Protein AF-A0A6P8Z897-F1 (afdb_monomer)

Solvent-accessible surface area (backbone atoms only — not comparable to full-atom values): 17386 Å² total; per-residue (Å²): 142,92,88,68,78,68,70,64,58,70,66,45,58,69,51,56,57,46,54,54,48,54,53,47,56,53,48,52,54,49,54,55,47,54,53,48,55,54,48,53,54,49,53,53,49,52,53,48,52,53,49,52,56,48,55,50,51,56,50,50,56,50,47,54,54,46,53,55,48,50,54,51,51,51,51,55,50,49,54,52,49,54,54,48,51,58,50,70,76,44,89,82,66,100,71,80,78,79,64,73,83,46,53,69,61,47,55,62,50,51,65,66,43,43,64,29,56,51,28,49,54,51,33,66,72,58,59,85,59,93,62,86,40,76,65,54,37,48,42,69,23,41,32,47,48,40,49,42,50,46,47,50,70,71,40,38,79,50,60,76,47,96,52,74,70,25,57,37,54,53,40,47,47,50,28,44,53,49,42,31,54,21,54,46,31,49,58,40,80,92,35,29,69,60,15,51,54,48,42,52,54,30,48,51,44,43,36,65,45,53,43,68,71,60,65,59,62,70,63,39,52,54,50,50,52,56,49,51,56,57,46,64,70,50,46,83,77,48,66,74,72,51,52,60,48,49,60,56,51,48,52,53,53,49,49,31,51,41,29,55,49,42,63,69,69,57,81,93,64,81,55,96,82,63,63,76,80,42,44,69,60,51,50,53,50,48,53,58,50,57,66,58,59,70,63,72,80,72,71,86,87,76,79,88,78,133

InterPro domains:
  IPR012506 Lysoplasmalogenase-like [PF07947] (137-291)
  IPR012506 Lysoplasmalogenase-like [PTHR31885] (106-291)

Structure (mmCIF, N/CA/C/O backbone):
data_AF-A0A6P8Z897-F1
#
_entry.id   AF-A0A6P8Z897-F1
#
loop_
_atom_site.group_PDB
_atom_site.id
_atom_site.type_symbol
_atom_site.label_atom_id
_atom_site.label_alt_id
_atom_site.label_comp_id
_atom_site.label_asym_id
_atom_site.label_entity_id
_atom_site.label_seq_id
_atom_site.pdbx_PDB_ins_code
_atom_site.Cartn_x
_atom_site.Cartn_y
_atom_site.Cartn_z
_atom_site.occupancy
_atom_site.B_iso_or_equiv
_atom_site.auth_seq_id
_atom_site.auth_comp_id
_atom_site.auth_asym_id
_atom_site.auth_atom_id
_atom_site.pdbx_PDB_model_num
ATOM 1 N N . MET A 1 1 ? -71.646 62.519 82.214 1.00 46.50 1 MET A N 1
ATOM 2 C CA . MET A 1 1 ? -71.212 61.135 81.912 1.00 46.50 1 MET A CA 1
ATOM 3 C C . MET A 1 1 ? -71.476 60.853 80.441 1.00 46.50 1 MET A C 1
ATOM 5 O O . MET A 1 1 ? -72.636 60.729 80.124 1.00 46.50 1 MET A O 1
ATOM 9 N N . VAL A 1 2 ? -70.458 60.858 79.568 1.00 50.72 2 VAL A N 1
ATOM 10 C CA . VAL A 1 2 ? -70.287 60.071 78.312 1.00 50.72 2 VAL A CA 1
ATOM 11 C C . VAL A 1 2 ? -68.998 60.618 77.673 1.00 50.72 2 VAL A C 1
ATOM 13 O O . VAL A 1 2 ? -69.030 61.540 76.865 1.00 50.72 2 VAL A O 1
ATOM 16 N N . LYS A 1 3 ? -67.829 60.138 78.111 1.00 50.75 3 LYS A N 1
ATOM 17 C CA . LYS A 1 3 ? -66.539 60.458 77.462 1.00 50.75 3 LYS A CA 1
ATOM 18 C C . LYS A 1 3 ? -65.461 59.407 77.754 1.00 50.75 3 LYS A C 1
ATOM 20 O O . LYS A 1 3 ? -64.312 59.743 77.993 1.00 50.75 3 LYS A O 1
ATOM 25 N N . ILE A 1 4 ? -65.843 58.126 77.767 1.00 51.75 4 ILE A N 1
ATOM 26 C CA . ILE A 1 4 ? -64.891 57.006 77.937 1.00 51.75 4 ILE A CA 1
ATOM 27 C C . ILE A 1 4 ? -65.036 55.944 76.826 1.00 51.75 4 ILE A C 1
ATOM 29 O O . ILE A 1 4 ? -64.084 55.238 76.515 1.00 51.75 4 ILE A O 1
ATOM 33 N N . SER A 1 5 ? -66.156 55.890 76.103 1.00 52.22 5 SER A N 1
ATOM 34 C CA . SER A 1 5 ? -66.424 54.837 75.108 1.00 52.22 5 SER A CA 1
ATOM 35 C C . SER A 1 5 ? -65.834 55.062 73.703 1.00 52.22 5 SER A C 1
ATOM 37 O O . SER A 1 5 ? -65.792 54.120 72.918 1.00 52.22 5 SER A O 1
ATOM 39 N N . VAL A 1 6 ? -65.331 56.259 73.363 1.00 52.25 6 VAL A N 1
ATOM 40 C CA . VAL A 1 6 ? -64.815 56.553 72.000 1.00 52.25 6 VAL A CA 1
ATOM 41 C C . VAL A 1 6 ? -63.295 56.362 71.871 1.00 52.25 6 VAL A C 1
ATOM 43 O O . VAL A 1 6 ? -62.804 56.053 70.787 1.00 52.25 6 VAL A O 1
ATOM 46 N N . LEU A 1 7 ? -62.534 56.453 72.968 1.00 49.56 7 LEU A N 1
ATOM 47 C CA . LEU A 1 7 ? -61.073 56.273 72.928 1.00 49.56 7 LEU A CA 1
ATOM 48 C C . LEU A 1 7 ? -60.645 54.802 72.803 1.00 49.56 7 LEU A C 1
ATOM 50 O O . LEU A 1 7 ? -59.570 54.524 72.282 1.00 49.56 7 LEU A O 1
ATOM 54 N N . SER A 1 8 ? -61.494 53.852 73.203 1.00 49.50 8 SER A N 1
ATOM 55 C CA . SER A 1 8 ? -61.165 52.422 73.120 1.00 49.50 8 SER A CA 1
ATOM 56 C C . SER A 1 8 ? -61.364 51.834 71.711 1.00 49.50 8 SER A C 1
ATOM 58 O O . SER A 1 8 ? -60.663 50.903 71.327 1.00 49.50 8 SER 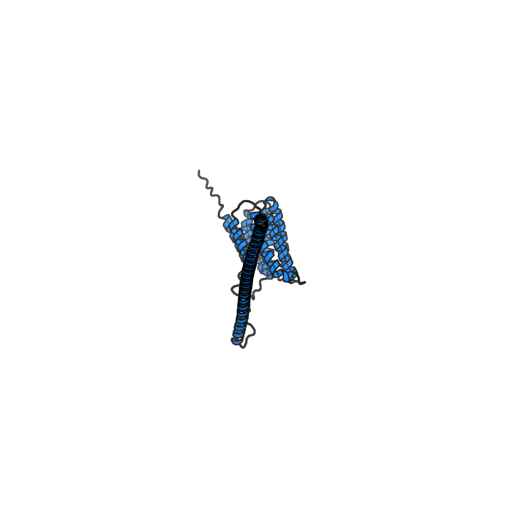A O 1
ATOM 60 N N . ARG A 1 9 ? -62.255 52.413 70.888 1.00 51.59 9 ARG A N 1
ATOM 61 C CA . ARG A 1 9 ? -62.532 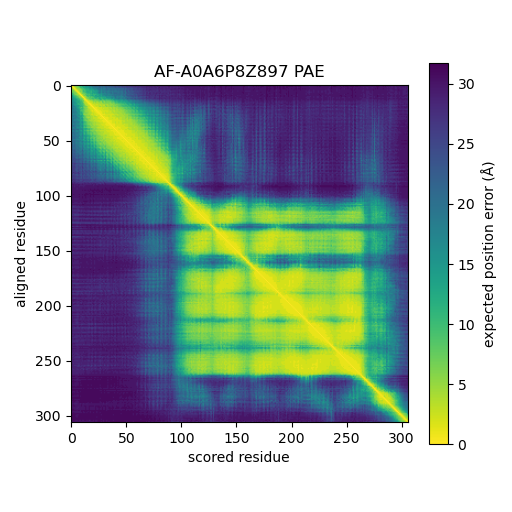51.917 69.523 1.00 51.59 9 ARG A CA 1
ATOM 62 C C . ARG A 1 9 ? -61.443 52.308 68.518 1.00 51.59 9 ARG A C 1
ATOM 64 O O . ARG A 1 9 ? -61.055 51.494 67.692 1.00 51.59 9 ARG A O 1
ATOM 71 N N . LYS A 1 10 ? -60.885 53.519 68.645 1.00 49.97 10 LYS A N 1
ATOM 72 C CA . LYS A 1 10 ? -59.887 54.067 67.705 1.00 49.97 10 LYS A CA 1
ATOM 73 C C . LYS A 1 10 ? -58.473 53.490 67.882 1.00 49.97 10 LYS A C 1
ATOM 75 O O . LYS A 1 10 ? -57.669 53.547 66.961 1.00 49.97 10 LYS A O 1
ATOM 80 N N . ALA A 1 11 ? -58.169 52.914 69.048 1.00 50.91 11 ALA A N 1
ATOM 81 C CA . ALA A 1 11 ? -56.887 52.256 69.322 1.00 50.91 11 ALA A CA 1
ATOM 82 C C . ALA A 1 11 ? -56.846 50.770 68.900 1.00 50.91 11 ALA A C 1
ATOM 84 O O . ALA A 1 11 ? -55.772 50.168 68.906 1.00 50.91 11 ALA A O 1
ATOM 85 N N . ARG A 1 12 ? -57.993 50.175 68.535 1.00 51.69 12 ARG A N 1
ATOM 86 C CA . ARG A 1 12 ? -58.125 48.746 68.199 1.00 51.69 12 ARG A CA 1
ATOM 87 C C . ARG A 1 12 ? -57.929 48.459 66.701 1.00 51.69 12 ARG A C 1
ATOM 89 O O . ARG A 1 12 ? -57.245 47.503 66.354 1.00 51.69 12 ARG A O 1
ATOM 96 N N . GLU A 1 13 ? -58.389 49.361 65.834 1.00 54.75 13 GLU A N 1
ATOM 97 C CA . GLU A 1 13 ? -58.230 49.282 64.370 1.00 54.75 13 GLU A CA 1
ATOM 98 C C . GLU A 1 13 ? -56.771 49.173 63.858 1.00 54.75 13 GLU A C 1
ATOM 100 O O . GLU A 1 13 ? -56.519 48.355 62.971 1.00 54.75 13 GLU A O 1
ATOM 105 N N . PRO A 1 14 ? -55.763 49.908 64.384 1.00 57.34 14 PRO A N 1
ATOM 106 C CA . PRO A 1 14 ? -54.388 49.781 63.890 1.00 57.34 14 PRO A CA 1
ATOM 107 C C . PRO A 1 14 ? -53.690 48.482 64.322 1.00 57.34 14 PRO A C 1
ATOM 109 O O . PRO A 1 14 ? -52.679 48.120 63.721 1.00 57.34 14 PRO A O 1
ATOM 112 N N . ARG A 1 15 ? -54.191 47.789 65.356 1.00 59.81 15 ARG A N 1
ATOM 113 C CA . ARG A 1 15 ? -53.662 46.481 65.780 1.00 59.81 15 ARG A CA 1
ATOM 114 C C . ARG A 1 15 ? -54.191 45.362 64.890 1.00 59.81 15 ARG A C 1
ATOM 116 O O . ARG A 1 15 ? -53.391 44.613 64.346 1.00 59.81 15 ARG A O 1
ATOM 123 N N . GLU A 1 16 ? -55.495 45.346 64.630 1.00 62.19 16 GLU A N 1
ATOM 124 C CA . GLU A 1 16 ? -56.127 44.358 63.741 1.00 62.19 16 GLU A CA 1
ATOM 125 C C . GLU A 1 16 ? -55.578 44.454 62.300 1.00 62.19 16 GLU A C 1
ATOM 127 O O . GLU A 1 16 ? -55.333 43.442 61.646 1.00 62.19 16 GLU A O 1
ATOM 132 N N . ALA A 1 17 ? -55.267 45.665 61.816 1.00 64.12 17 ALA A N 1
ATOM 133 C CA . ALA A 1 17 ? -54.634 45.858 60.508 1.00 64.12 17 ALA A CA 1
ATOM 134 C C . ALA A 1 17 ? -53.170 45.370 60.432 1.00 64.12 17 ALA A C 1
ATOM 136 O O . ALA A 1 17 ? -52.704 45.023 59.346 1.00 64.12 17 ALA A O 1
ATOM 137 N N . ARG A 1 18 ? -52.430 45.357 61.552 1.00 68.62 18 ARG A N 1
ATOM 138 C CA . ARG A 1 18 ? -51.074 44.780 61.614 1.00 68.62 18 ARG A CA 1
ATOM 139 C C . ARG A 1 18 ? -51.130 43.258 61.650 1.00 68.62 18 ARG A C 1
ATOM 141 O O . ARG A 1 18 ? -50.429 42.627 60.871 1.00 68.62 18 ARG A O 1
ATOM 148 N N . GLU A 1 19 ? -52.033 42.698 62.447 1.00 71.31 19 GLU A N 1
ATOM 149 C CA . GLU A 1 19 ? -52.245 41.249 62.538 1.00 71.31 19 GLU A CA 1
ATOM 150 C C . GLU A 1 19 ? -52.652 40.642 61.183 1.00 71.31 19 GLU A C 1
ATOM 152 O O . GLU A 1 19 ? -52.137 39.600 60.788 1.00 71.31 19 GLU A O 1
ATOM 157 N N . LEU A 1 20 ? -53.502 41.326 60.405 1.00 72.62 20 LEU A N 1
ATOM 158 C CA . LEU A 1 20 ? -53.861 40.891 59.048 1.00 72.62 20 LEU A CA 1
ATOM 159 C C . LEU A 1 20 ? -52.694 40.972 58.046 1.00 72.62 20 LEU A C 1
ATOM 161 O O . LEU A 1 20 ? -52.625 40.153 57.128 1.00 72.62 20 LEU A O 1
ATOM 165 N N . ARG A 1 21 ? -51.780 41.942 58.194 1.00 71.12 21 ARG A N 1
ATOM 166 C CA . ARG A 1 21 ? -50.571 42.039 57.352 1.00 71.12 21 ARG A CA 1
ATOM 167 C C . ARG A 1 21 ? -49.582 40.929 57.681 1.00 71.12 21 ARG A C 1
ATOM 169 O O . ARG A 1 21 ? -49.120 40.259 56.766 1.00 71.12 21 ARG A O 1
ATOM 176 N N . GLU A 1 22 ? -49.339 40.688 58.964 1.00 78.12 22 GLU A N 1
ATOM 177 C CA . GLU A 1 22 ? -48.481 39.595 59.432 1.00 78.12 22 GLU A CA 1
ATOM 178 C C . GLU A 1 22 ? -49.039 38.228 58.999 1.00 78.12 22 GLU A C 1
ATOM 180 O O . GLU A 1 22 ? -48.298 37.385 58.497 1.00 78.12 22 GLU A O 1
ATOM 185 N N . ALA A 1 23 ? -50.359 38.024 59.080 1.00 77.19 23 ALA A N 1
ATOM 186 C CA . ALA A 1 23 ? -51.004 36.806 58.587 1.00 77.19 23 ALA A CA 1
ATOM 187 C C . ALA A 1 23 ? -50.845 36.614 57.066 1.00 77.19 23 ALA A C 1
ATOM 189 O O . ALA A 1 23 ? -50.671 35.484 56.605 1.00 77.19 23 ALA A O 1
ATOM 190 N N . ARG A 1 24 ? -50.876 37.701 56.282 1.00 78.44 24 ARG A N 1
ATOM 191 C CA . ARG A 1 24 ? -50.676 37.659 54.826 1.00 78.44 24 ARG A CA 1
ATOM 192 C C . ARG A 1 24 ? -49.226 37.354 54.452 1.00 78.44 24 ARG A C 1
ATOM 194 O O . ARG A 1 24 ? -49.000 36.507 53.596 1.00 78.44 24 ARG A O 1
ATOM 201 N N . GLU A 1 25 ? -48.260 37.976 55.123 1.00 79.75 25 GLU A N 1
ATOM 202 C CA . GLU A 1 25 ? -46.832 37.692 54.925 1.00 79.75 25 GLU A CA 1
ATOM 203 C C . GLU A 1 25 ? -46.491 36.237 55.289 1.00 79.75 25 GLU A C 1
ATOM 205 O O . GLU A 1 25 ? -45.765 35.563 54.560 1.00 79.75 25 GLU A O 1
ATOM 210 N N . LEU A 1 26 ? -47.076 35.703 56.369 1.00 79.81 26 LEU A N 1
ATOM 211 C CA . LEU A 1 26 ? -46.935 34.289 56.737 1.00 79.81 26 LEU A CA 1
ATOM 212 C C . LEU A 1 26 ? -47.557 33.342 55.701 1.00 79.81 26 LEU A C 1
ATOM 214 O O . LEU A 1 26 ? -47.001 32.272 55.439 1.00 79.81 26 LEU A O 1
ATOM 218 N N . TRP A 1 27 ? -48.693 33.718 55.109 1.00 85.38 27 TRP A N 1
ATOM 219 C CA . TRP A 1 27 ? -49.333 32.939 54.049 1.00 85.38 27 TRP A CA 1
ATOM 220 C C . TRP A 1 27 ? -48.478 32.914 52.771 1.00 85.38 27 TRP A C 1
ATOM 222 O O . TRP A 1 27 ? -48.221 31.837 52.236 1.00 85.38 27 TRP A O 1
ATOM 232 N N . GLU A 1 28 ? -47.938 34.062 52.349 1.00 83.69 28 GLU A N 1
ATOM 233 C CA . GLU A 1 28 ? -47.043 34.167 51.184 1.00 83.69 28 GLU A CA 1
ATOM 234 C C . GLU A 1 28 ? -45.724 33.396 51.393 1.00 83.69 28 GLU A C 1
ATOM 236 O O . GLU A 1 28 ? -45.248 32.705 50.488 1.00 83.69 28 GLU A O 1
ATOM 241 N N . LEU A 1 29 ? -45.150 33.428 52.603 1.00 82.56 29 LEU A N 1
ATOM 242 C CA . LEU A 1 29 ? -43.974 32.619 52.950 1.00 82.56 29 LEU A CA 1
ATOM 243 C C . LEU A 1 29 ? -44.262 31.112 52.895 1.00 82.56 29 LEU A C 1
ATOM 245 O O . LEU A 1 29 ? -43.399 30.334 52.476 1.00 82.56 29 LEU A O 1
ATOM 249 N N . ARG A 1 30 ? -45.463 30.690 53.307 1.00 85.69 30 ARG A N 1
ATOM 250 C CA . ARG A 1 30 ? -45.888 29.286 53.250 1.00 85.69 30 ARG A CA 1
ATOM 251 C C . ARG A 1 30 ? -46.053 28.811 51.808 1.00 85.69 30 ARG A C 1
ATOM 253 O O . ARG A 1 30 ? -45.515 27.763 51.463 1.00 85.69 30 ARG A O 1
ATOM 260 N N . GLU A 1 31 ? -46.704 29.601 50.961 1.00 88.81 31 GLU A N 1
ATOM 261 C CA . GLU A 1 31 ? -46.878 29.284 49.539 1.00 88.81 31 GLU A CA 1
ATOM 262 C C . GLU A 1 31 ? -45.526 29.236 48.799 1.00 88.81 31 GLU A C 1
ATOM 264 O O . GLU A 1 31 ? -45.251 28.310 48.031 1.00 88.81 31 GLU A O 1
ATOM 269 N N . ALA A 1 32 ? -44.611 30.166 49.102 1.00 82.81 32 ALA A N 1
ATOM 270 C CA . ALA A 1 32 ? -43.255 30.153 48.555 1.00 82.81 32 ALA A CA 1
ATOM 271 C C . ALA A 1 32 ? -42.453 28.906 48.974 1.00 82.81 32 ALA A C 1
ATOM 273 O O . ALA A 1 32 ? -41.656 28.390 48.183 1.00 82.81 32 ALA A O 1
ATOM 274 N N . ARG A 1 33 ? -42.654 28.407 50.201 1.00 89.19 33 ARG A N 1
ATOM 275 C CA . ARG A 1 33 ? -42.032 27.169 50.686 1.00 89.19 33 ARG A CA 1
ATOM 276 C C . ARG A 1 33 ? -42.592 25.940 49.969 1.00 89.19 33 ARG A C 1
ATOM 278 O O . ARG A 1 33 ? -41.806 25.129 49.487 1.00 89.19 33 ARG A O 1
ATOM 285 N N . GLU A 1 34 ? -43.910 25.848 49.822 1.00 88.69 34 GLU A N 1
ATOM 286 C CA . GLU A 1 34 ? -44.567 24.747 49.103 1.00 88.69 34 GLU A CA 1
ATOM 287 C C . GLU A 1 34 ? -44.125 24.687 47.628 1.00 88.69 34 GLU A C 1
ATOM 289 O O . GLU A 1 34 ? -43.835 23.612 47.099 1.00 88.69 34 GLU A O 1
ATOM 294 N N . LEU A 1 35 ? -43.962 25.842 46.970 1.00 84.38 35 LEU A N 1
ATOM 295 C CA . LEU A 1 35 ? -43.434 25.911 45.604 1.00 84.38 35 LEU A CA 1
ATOM 296 C C . LEU A 1 35 ? -41.969 25.462 45.493 1.00 84.38 35 LEU A C 1
ATOM 298 O O . LEU A 1 35 ? -41.600 24.850 44.487 1.00 84.38 35 LEU A O 1
ATOM 302 N N . ARG A 1 36 ? -41.125 25.757 46.492 1.00 87.62 36 ARG A N 1
ATOM 303 C CA . ARG A 1 36 ? -39.726 25.287 46.530 1.00 87.62 36 ARG A CA 1
ATOM 304 C C . ARG A 1 36 ? -39.658 23.776 46.713 1.00 87.62 36 ARG A C 1
ATOM 306 O O . ARG A 1 36 ? -39.020 23.111 45.903 1.00 87.62 36 ARG A O 1
ATOM 313 N N . GLU A 1 37 ? -40.395 23.238 47.680 1.00 91.75 37 GLU A N 1
ATOM 314 C CA . GLU A 1 37 ? -40.473 21.794 47.931 1.00 91.75 37 GLU A CA 1
ATOM 315 C C . GLU A 1 37 ? -41.003 21.042 46.689 1.00 91.75 37 GLU A C 1
ATOM 317 O O . GLU A 1 37 ? -40.471 20.001 46.298 1.00 91.75 37 GLU A O 1
ATOM 322 N N . ALA A 1 38 ? -41.986 21.609 45.976 1.00 87.19 38 ALA A N 1
ATOM 323 C CA . ALA A 1 38 ? -42.488 21.043 44.723 1.00 87.19 38 ALA A CA 1
ATOM 324 C C . ALA A 1 38 ? -41.455 21.057 43.577 1.00 87.19 38 ALA A C 1
ATOM 326 O O . ALA A 1 38 ? -41.455 20.141 42.747 1.00 87.19 38 ALA A O 1
ATOM 327 N N . ARG A 1 39 ? -40.583 22.074 43.498 1.00 89.62 39 ARG A N 1
ATOM 328 C CA . ARG A 1 39 ? -39.490 22.134 42.507 1.00 89.62 39 ARG A CA 1
ATOM 329 C C . ARG A 1 39 ? -38.395 21.126 42.823 1.00 89.62 39 ARG A C 1
ATOM 331 O O . ARG A 1 39 ? -38.025 20.369 41.931 1.00 89.62 39 ARG A O 1
ATOM 338 N N . GLU A 1 40 ? -37.969 21.044 44.078 1.00 89.62 40 GLU A N 1
ATOM 339 C CA . GLU A 1 40 ? -36.970 20.068 44.530 1.00 89.62 40 GLU A CA 1
ATOM 340 C C . GLU A 1 40 ? -37.434 18.630 44.257 1.00 89.62 40 GLU A C 1
ATOM 342 O O . GLU A 1 40 ? -36.680 17.814 43.727 1.00 89.62 40 GLU A O 1
ATOM 347 N N . LEU A 1 41 ? -38.714 18.325 44.505 1.00 89.06 41 LEU A N 1
ATOM 348 C CA . LEU A 1 41 ? -39.296 17.022 44.170 1.00 89.06 41 LEU A CA 1
ATOM 349 C C . LEU A 1 41 ? -39.310 16.736 42.660 1.00 89.06 41 LEU A C 1
ATOM 351 O O . LEU A 1 41 ? -39.136 15.584 42.256 1.00 89.06 41 LEU A O 1
ATOM 355 N N . ARG A 1 42 ? -39.533 17.748 41.811 1.00 90.31 42 ARG A N 1
ATOM 356 C CA . ARG A 1 42 ? -39.474 17.589 40.347 1.00 90.31 42 ARG A CA 1
ATOM 357 C C . ARG A 1 42 ? -38.046 17.344 39.878 1.00 90.31 42 ARG A C 1
ATOM 359 O O . ARG A 1 42 ? -37.828 16.402 39.124 1.00 90.31 42 ARG A O 1
ATOM 366 N N . GLU A 1 43 ? -37.087 18.125 40.359 1.00 90.50 43 GLU A N 1
ATOM 367 C CA . GLU A 1 43 ? -35.668 17.958 40.032 1.00 90.50 43 GLU A CA 1
ATOM 368 C C . GLU A 1 43 ? -35.148 16.588 40.483 1.00 90.50 43 GLU A C 1
ATOM 370 O O . GLU A 1 43 ? -34.520 15.878 39.698 1.00 90.50 43 GLU A O 1
ATOM 375 N N . ALA A 1 44 ? -35.506 16.145 41.692 1.00 88.12 44 ALA A N 1
ATOM 376 C CA . ALA A 1 44 ? -35.164 14.812 42.185 1.00 88.12 44 ALA A CA 1
ATOM 377 C C . ALA A 1 44 ? -35.748 13.688 41.306 1.00 88.12 44 ALA A C 1
ATOM 379 O O . ALA A 1 44 ? -35.082 12.680 41.060 1.00 88.12 44 ALA A O 1
ATOM 380 N N . ARG A 1 45 ? -36.978 13.853 40.794 1.00 91.88 45 ARG A N 1
ATOM 381 C CA . ARG A 1 45 ? -37.597 12.894 39.860 1.00 91.88 45 ARG A CA 1
ATOM 382 C C . ARG A 1 45 ? -36.894 12.869 38.506 1.00 91.88 45 ARG A C 1
ATOM 384 O O . ARG A 1 45 ? -36.688 11.784 37.970 1.00 91.88 45 ARG A O 1
ATOM 391 N N . GLU A 1 46 ? -36.521 14.020 37.959 1.00 90.38 46 GLU A N 1
ATOM 392 C CA . GLU A 1 46 ? -35.805 14.089 36.679 1.00 90.38 46 GLU A CA 1
ATOM 393 C C . GLU A 1 46 ? -34.394 13.499 36.788 1.00 90.38 46 GLU A C 1
ATOM 395 O O . GLU A 1 46 ? -33.992 12.710 35.935 1.00 90.38 46 GLU A O 1
ATOM 400 N N . LEU A 1 47 ? -33.677 13.765 37.886 1.00 87.69 47 LEU A N 1
ATOM 401 C CA . LEU A 1 47 ? -32.384 13.131 38.161 1.00 87.69 47 LEU A CA 1
ATOM 402 C C . LEU A 1 47 ? -32.507 11.609 38.284 1.00 87.69 47 LEU A C 1
ATOM 404 O O . LEU A 1 47 ? -31.667 10.878 37.757 1.00 87.69 47 LEU A O 1
ATOM 408 N N . ARG A 1 48 ? -33.569 11.120 38.935 1.00 91.62 48 ARG A N 1
ATOM 409 C CA . ARG A 1 48 ? -33.842 9.683 39.029 1.00 91.62 48 ARG A CA 1
ATOM 410 C C . ARG A 1 48 ? -34.086 9.061 37.652 1.00 91.62 48 ARG A C 1
ATOM 412 O O . ARG A 1 48 ? -33.456 8.057 37.343 1.00 91.62 48 ARG A O 1
ATOM 419 N N . LYS A 1 49 ? -34.913 9.681 36.804 1.00 91.25 49 LYS A N 1
ATOM 420 C CA . LYS A 1 49 ? -35.142 9.212 35.425 1.00 91.25 49 LYS A CA 1
ATOM 421 C C . LYS A 1 49 ? -33.860 9.216 34.592 1.00 91.25 49 LYS A C 1
ATOM 423 O O . LYS A 1 49 ? -33.611 8.275 33.848 1.00 91.25 49 LYS A O 1
ATOM 428 N N . ALA A 1 50 ? -33.038 10.260 34.713 1.00 87.25 50 ALA A N 1
ATOM 429 C CA . ALA A 1 50 ? -31.766 10.350 34.001 1.00 87.25 50 ALA A CA 1
ATOM 430 C C . ALA A 1 50 ? -30.793 9.241 34.433 1.00 87.25 50 ALA A C 1
ATOM 432 O O . ALA A 1 50 ? -30.102 8.663 33.594 1.00 87.25 50 ALA A O 1
ATOM 433 N N . ARG A 1 51 ? -30.769 8.914 35.731 1.00 90.50 51 ARG A N 1
ATOM 434 C CA . ARG A 1 51 ? -29.983 7.800 36.265 1.00 90.50 51 ARG A CA 1
ATOM 435 C C . ARG A 1 51 ? -30.489 6.451 35.756 1.00 90.50 51 ARG A C 1
ATOM 437 O O . ARG A 1 51 ? -29.682 5.674 35.265 1.00 90.50 51 ARG A O 1
ATOM 444 N N . GLU A 1 52 ? -31.798 6.215 35.795 1.00 91.44 52 GLU A N 1
ATOM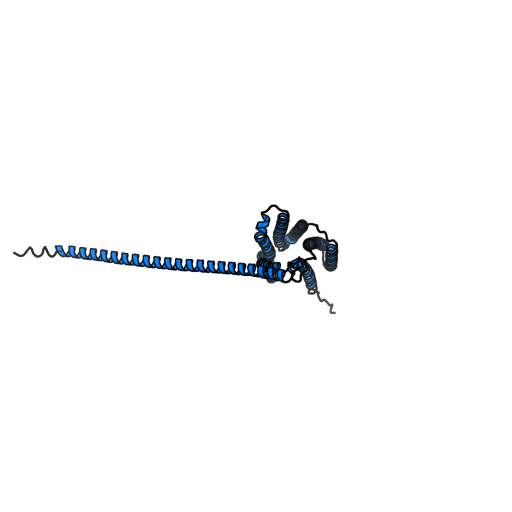 445 C CA . GLU A 1 52 ? -32.418 4.991 35.266 1.00 91.44 52 GLU A CA 1
ATOM 446 C C . GLU A 1 52 ? -32.129 4.821 33.759 1.00 91.44 52 GLU A C 1
ATOM 448 O O . GLU A 1 52 ? -31.774 3.734 33.313 1.00 91.44 52 GLU A O 1
ATOM 453 N N . ALA A 1 53 ? -32.176 5.903 32.971 1.00 86.12 53 ALA A N 1
ATOM 454 C CA . ALA A 1 53 ? -31.831 5.869 31.547 1.00 86.12 53 ALA A CA 1
ATOM 455 C C . ALA A 1 53 ? -30.343 5.574 31.292 1.00 86.12 53 ALA A C 1
ATOM 457 O O . ALA A 1 53 ? -30.002 4.907 30.315 1.00 86.12 53 ALA A O 1
ATOM 458 N N . ARG A 1 54 ? -29.447 6.072 32.151 1.00 89.06 54 ARG A N 1
ATOM 459 C CA . ARG A 1 54 ? -28.014 5.775 32.064 1.00 89.06 54 ARG A CA 1
ATOM 460 C C . ARG A 1 54 ? -27.725 4.319 32.421 1.00 89.06 54 ARG A C 1
ATOM 462 O O . ARG A 1 54 ? -26.998 3.665 31.686 1.00 89.06 54 ARG A O 1
ATOM 469 N N . GLU A 1 55 ? -28.323 3.820 33.499 1.00 90.38 55 GLU A N 1
ATOM 470 C CA . GLU A 1 55 ? -28.199 2.419 33.915 1.00 90.38 55 GLU A CA 1
ATOM 471 C C . GLU A 1 55 ? -28.748 1.471 32.830 1.00 90.38 55 GLU A C 1
ATOM 473 O O . GLU A 1 55 ? -28.135 0.443 32.556 1.00 90.38 55 GLU A O 1
ATOM 478 N N . ALA A 1 56 ? -29.829 1.847 32.133 1.00 86.06 56 ALA A N 1
ATOM 479 C CA . ALA A 1 56 ? -30.348 1.085 30.993 1.00 86.06 56 ALA A CA 1
ATOM 480 C C . ALA A 1 56 ? -29.367 1.028 29.806 1.00 86.06 56 ALA A C 1
ATOM 482 O O . ALA A 1 56 ? -29.181 -0.039 29.228 1.00 86.06 56 ALA A O 1
ATOM 483 N N . ARG A 1 57 ? -28.705 2.143 29.466 1.00 87.50 57 ARG A N 1
ATOM 484 C CA . ARG A 1 57 ? -27.684 2.171 28.400 1.00 87.50 57 ARG A CA 1
ATOM 485 C C . ARG A 1 57 ? -26.446 1.360 28.763 1.00 87.50 57 ARG A C 1
ATOM 487 O O . ARG A 1 57 ? -25.944 0.615 27.935 1.00 87.50 57 ARG A O 1
ATOM 494 N N . GLU A 1 58 ? -25.974 1.483 30.002 1.00 89.38 58 GLU A N 1
ATOM 495 C CA . GLU A 1 58 ? -24.834 0.700 30.489 1.00 89.38 58 GLU A CA 1
ATOM 496 C C . GLU A 1 58 ? -25.163 -0.808 30.497 1.00 89.38 58 GLU A C 1
ATOM 498 O O . GLU A 1 58 ? -24.293 -1.627 30.205 1.00 89.38 58 GLU A O 1
ATOM 503 N N . ALA A 1 59 ? -26.421 -1.186 30.761 1.00 86.88 59 ALA A N 1
ATOM 504 C CA . ALA A 1 59 ? -26.883 -2.569 30.647 1.00 86.88 59 ALA A CA 1
ATOM 505 C C . ALA A 1 59 ? -26.943 -3.066 29.189 1.00 86.88 59 ALA A C 1
ATOM 507 O O . ALA A 1 59 ? -26.547 -4.200 28.933 1.00 86.88 59 ALA A O 1
ATOM 508 N N . GLU A 1 60 ? -27.394 -2.234 28.246 1.00 88.19 60 GLU A N 1
ATOM 509 C CA . GLU A 1 60 ? -27.423 -2.556 26.810 1.00 88.19 60 GLU A CA 1
ATOM 510 C C . GLU A 1 60 ? -26.002 -2.750 26.254 1.00 88.19 60 GLU A C 1
ATOM 512 O O . GLU A 1 60 ? -25.705 -3.783 25.658 1.00 88.19 60 GLU A O 1
ATOM 517 N N . GLU A 1 61 ? -25.076 -1.837 26.560 1.00 89.88 61 GLU A N 1
ATOM 518 C CA . GLU A 1 61 ? -23.662 -1.972 26.176 1.00 89.88 61 GLU A CA 1
ATOM 519 C C . GLU A 1 61 ? -23.012 -3.226 26.793 1.00 89.88 61 GLU A C 1
ATOM 521 O O . GLU A 1 61 ? -22.207 -3.909 26.151 1.00 89.88 61 GLU A O 1
ATOM 526 N N . ALA A 1 62 ? -23.361 -3.568 28.039 1.00 85.19 62 ALA A N 1
ATOM 527 C CA . ALA A 1 62 ? -22.880 -4.789 28.681 1.00 85.19 62 ALA A CA 1
ATOM 528 C C . ALA A 1 62 ? -23.434 -6.059 28.009 1.00 85.19 62 ALA A C 1
ATOM 530 O O . ALA A 1 62 ? -22.692 -7.037 27.879 1.00 85.19 62 ALA A O 1
ATOM 531 N N . GLN A 1 63 ? -24.694 -6.038 27.560 1.00 87.50 63 GLN A N 1
ATOM 532 C CA . GLN A 1 63 ? -25.306 -7.133 26.804 1.00 87.50 63 GLN A CA 1
ATOM 533 C C . GLN A 1 63 ? -24.633 -7.316 25.443 1.00 87.50 63 GLN A C 1
ATOM 535 O O . GLN A 1 63 ? -24.215 -8.429 25.136 1.00 87.50 63 GLN A O 1
ATOM 540 N N . GLU A 1 64 ? -24.416 -6.245 24.678 1.00 87.88 64 GLU A N 1
ATOM 541 C CA . GLU A 1 64 ? -23.711 -6.325 23.389 1.00 87.88 64 GLU A CA 1
ATOM 542 C C . GLU A 1 64 ? -22.294 -6.902 23.545 1.00 87.88 64 GLU A C 1
ATOM 544 O O . GLU A 1 64 ? -21.851 -7.754 22.770 1.00 87.88 64 GLU A O 1
ATOM 549 N N . LEU A 1 65 ? -21.565 -6.485 24.586 1.00 86.75 65 LEU A N 1
ATOM 550 C CA . LEU A 1 65 ? -20.241 -7.033 24.885 1.00 86.75 65 LEU A CA 1
ATOM 551 C C . LEU A 1 65 ? -20.290 -8.507 25.297 1.00 86.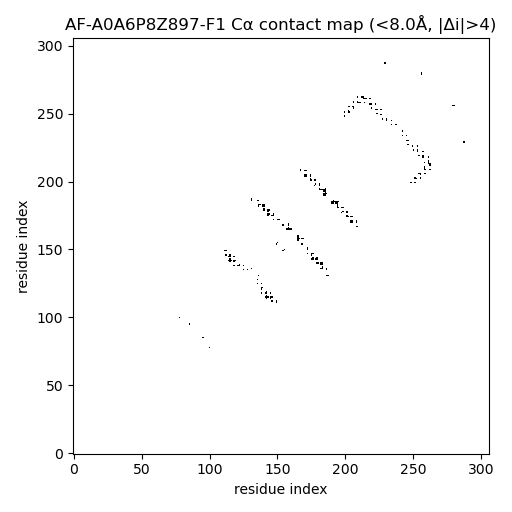75 65 LEU A C 1
ATOM 553 O O . LEU A 1 65 ? -19.348 -9.248 24.999 1.00 86.75 65 LEU A O 1
ATOM 557 N N . GLN A 1 66 ? -21.345 -8.932 25.991 1.00 86.56 66 GLN A N 1
ATOM 558 C CA . GLN A 1 66 ? -21.546 -10.328 26.357 1.00 86.56 66 GLN A CA 1
ATOM 559 C C . GLN A 1 66 ? -21.868 -11.177 25.124 1.00 86.56 66 GLN A C 1
ATOM 561 O O . GLN A 1 66 ? -21.208 -12.192 24.921 1.00 86.56 66 GLN A O 1
ATOM 566 N N . GLU A 1 67 ? -22.770 -10.730 24.251 1.00 86.31 67 GLU A N 1
ATOM 567 C CA . GLU A 1 67 ? -23.087 -11.414 22.992 1.00 86.31 67 GLU A CA 1
ATOM 568 C C . GLU A 1 67 ? -21.847 -11.567 22.101 1.00 86.31 67 GLU A C 1
ATOM 570 O O . GLU A 1 67 ? -21.598 -12.636 21.545 1.00 86.31 67 GLU A O 1
ATOM 575 N N . LEU A 1 68 ? -20.999 -10.535 22.018 1.00 82.38 68 LEU A N 1
ATOM 576 C CA . LEU A 1 68 ? -19.727 -10.614 21.293 1.00 82.38 68 LEU A CA 1
ATOM 577 C C . LEU A 1 68 ? -18.748 -11.627 21.909 1.00 82.38 68 LEU A C 1
ATOM 579 O O . LEU A 1 68 ? -17.994 -12.275 21.176 1.00 82.38 68 LEU A O 1
ATOM 583 N N . ARG A 1 69 ? -18.727 -11.766 23.242 1.00 86.31 69 ARG A N 1
ATOM 584 C CA . ARG A 1 69 ? -17.905 -12.779 23.928 1.00 86.31 69 ARG A CA 1
ATOM 585 C C . ARG A 1 69 ? -18.448 -14.181 23.694 1.00 86.31 69 ARG A C 1
ATOM 587 O O . ARG A 1 69 ? -17.672 -15.052 23.322 1.00 86.31 69 ARG A O 1
ATOM 594 N N . GLU A 1 70 ? -19.752 -14.378 23.838 1.00 85.62 70 GLU A N 1
ATOM 595 C CA . GLU A 1 70 ? -20.414 -15.665 23.606 1.00 85.62 70 GLU A CA 1
ATOM 596 C C . GLU A 1 70 ? -20.266 -16.117 22.148 1.00 85.62 70 GLU A C 1
ATOM 598 O O . GLU A 1 70 ? -19.946 -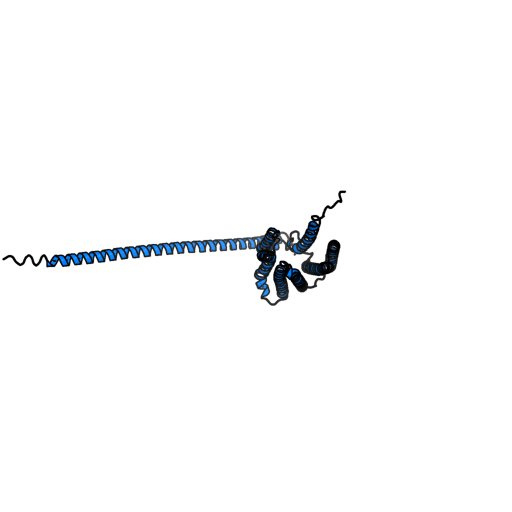17.276 21.892 1.00 85.62 70 GLU A O 1
ATOM 603 N N . ALA A 1 71 ? -20.390 -15.202 21.180 1.00 77.88 71 ALA A N 1
ATOM 604 C CA . ALA A 1 71 ? -20.139 -15.495 19.769 1.00 77.88 71 ALA A CA 1
ATOM 605 C C . ALA A 1 71 ? -18.693 -15.957 19.523 1.00 77.88 71 ALA A C 1
ATOM 607 O O . ALA A 1 71 ? -18.460 -16.902 18.768 1.00 77.88 71 ALA A O 1
ATOM 608 N N . ARG A 1 72 ? -17.720 -15.327 20.192 1.00 83.88 72 ARG A N 1
ATOM 609 C CA . ARG A 1 72 ? -16.311 -15.725 20.116 1.00 83.88 72 ARG A CA 1
ATOM 610 C C . ARG A 1 72 ? -16.062 -17.085 20.771 1.00 83.88 72 ARG A C 1
ATOM 612 O O . ARG A 1 72 ? -15.342 -17.902 20.208 1.00 83.88 72 ARG A O 1
ATOM 619 N N . GLU A 1 73 ? -16.652 -17.339 21.934 1.00 83.25 73 GLU A N 1
ATOM 620 C CA . GLU A 1 73 ? -16.543 -18.630 22.622 1.00 83.25 73 GLU A CA 1
ATOM 621 C C . GLU A 1 73 ? -17.200 -19.761 21.814 1.00 83.25 73 GLU A C 1
ATOM 623 O O . GLU A 1 73 ? -16.656 -20.863 21.738 1.00 83.25 73 GLU A O 1
ATOM 628 N N . ALA A 1 74 ? -18.327 -19.491 21.148 1.00 76.00 74 ALA A N 1
ATOM 629 C CA . ALA A 1 74 ? -18.980 -20.436 20.246 1.00 76.00 74 ALA A CA 1
ATOM 630 C C . ALA A 1 74 ? -18.115 -20.755 19.015 1.00 76.00 74 ALA A C 1
ATOM 632 O O . ALA A 1 74 ? -18.025 -21.920 18.620 1.00 76.00 74 ALA A O 1
ATOM 633 N N . GLU A 1 75 ? -17.444 -19.750 18.443 1.00 74.88 75 GLU A N 1
ATOM 634 C CA . GLU A 1 75 ? -16.488 -19.933 17.346 1.00 74.88 75 GLU A CA 1
ATOM 635 C C . GLU A 1 75 ? -15.292 -20.793 17.797 1.00 74.88 75 GLU A C 1
ATOM 637 O O . GLU A 1 75 ? -14.984 -21.800 17.158 1.00 74.88 75 GLU A O 1
ATOM 642 N N . GLU A 1 76 ? -14.692 -20.490 18.954 1.00 75.81 76 GLU A N 1
ATOM 643 C CA . GLU A 1 76 ? -13.585 -21.272 19.533 1.00 75.81 76 GLU A CA 1
ATOM 644 C C . GLU A 1 76 ? -14.008 -22.726 19.859 1.00 75.81 76 GLU A C 1
ATOM 646 O O . GLU A 1 76 ? -13.251 -23.679 19.640 1.00 75.81 76 GLU A O 1
ATOM 651 N N . ALA A 1 77 ? -15.244 -22.942 20.324 1.00 69.50 77 ALA A N 1
ATOM 652 C CA . ALA A 1 77 ? -15.786 -24.277 20.582 1.00 69.50 77 ALA A CA 1
ATOM 653 C C . ALA A 1 77 ? -16.055 -25.070 19.292 1.00 69.50 77 ALA A C 1
ATOM 655 O O . ALA A 1 77 ? -15.845 -26.291 19.261 1.00 69.50 77 ALA A O 1
ATOM 656 N N . GLN A 1 78 ? -16.507 -24.401 18.227 1.00 72.06 78 GLN A N 1
ATOM 657 C CA . GLN A 1 78 ? -16.689 -25.019 16.916 1.00 72.06 78 GLN A CA 1
ATOM 658 C C . GLN A 1 78 ? -15.340 -25.466 16.331 1.00 72.06 78 GLN A C 1
ATOM 660 O O . GLN A 1 78 ? -15.228 -26.608 15.881 1.00 72.06 78 GLN A O 1
ATOM 665 N N . GLU A 1 79 ? -14.294 -24.640 16.443 1.00 67.94 79 GLU A N 1
ATOM 666 C CA . GLU A 1 79 ? -12.929 -24.995 16.025 1.00 67.94 79 GLU A CA 1
ATOM 667 C C . GLU A 1 79 ? -12.420 -26.275 16.719 1.00 67.94 79 GLU A C 1
ATOM 669 O O . GLU A 1 79 ? -11.833 -27.159 16.086 1.00 67.94 79 GLU A O 1
ATOM 674 N N . LEU A 1 80 ? -12.681 -26.415 18.024 1.00 69.31 80 LEU A N 1
ATOM 675 C CA . LEU A 1 80 ? -12.281 -27.584 18.815 1.00 69.31 80 LEU A CA 1
ATOM 676 C C . LEU A 1 80 ? -13.035 -28.861 18.417 1.00 69.31 80 LEU A C 1
ATOM 678 O O . LEU A 1 80 ? -12.443 -29.946 18.392 1.00 69.31 80 LEU A O 1
ATOM 682 N N . ARG A 1 81 ? -14.329 -28.745 18.093 1.00 71.25 81 ARG A N 1
ATOM 683 C CA . ARG A 1 81 ? -15.148 -29.871 17.614 1.00 71.25 81 ARG A CA 1
ATOM 684 C C . ARG A 1 81 ? -14.677 -30.356 16.250 1.00 71.25 81 ARG A C 1
ATOM 686 O O . ARG A 1 81 ? -14.453 -31.552 16.086 1.00 71.25 81 ARG A O 1
ATOM 693 N N . GLU A 1 82 ? -14.435 -29.442 15.317 1.00 71.44 82 GLU A N 1
ATOM 694 C CA . GLU A 1 82 ? -13.923 -29.778 13.986 1.00 71.44 82 GLU A CA 1
ATOM 695 C C . GLU A 1 82 ? -12.530 -30.433 14.061 1.00 71.44 82 GLU A C 1
ATOM 697 O O . GLU A 1 82 ? -12.267 -31.430 13.382 1.00 71.44 82 GLU A O 1
ATOM 702 N N . ALA A 1 83 ? -11.652 -29.953 14.951 1.00 63.22 83 ALA A N 1
ATOM 703 C CA . ALA A 1 83 ? -10.345 -30.567 15.194 1.00 63.22 83 ALA A CA 1
ATOM 704 C C . ALA A 1 83 ? -10.452 -31.987 15.783 1.00 63.22 83 ALA A C 1
ATOM 706 O O . ALA A 1 83 ? -9.670 -32.874 15.423 1.00 63.22 83 ALA A O 1
ATOM 707 N N . ARG A 1 84 ? -11.422 -32.220 16.678 1.00 68.81 84 ARG A N 1
ATOM 708 C CA . ARG A 1 84 ? -11.678 -33.540 17.267 1.00 68.81 84 ARG A CA 1
ATOM 709 C C . ARG A 1 84 ? -12.257 -34.513 16.244 1.00 68.81 84 ARG A C 1
ATOM 711 O O . ARG A 1 84 ? -11.749 -35.625 16.135 1.00 68.81 84 ARG A O 1
ATOM 718 N N . GLU A 1 85 ? -13.238 -34.092 15.452 1.00 72.00 85 GLU A N 1
ATOM 719 C CA . GLU A 1 85 ? -13.795 -34.916 14.375 1.00 72.00 85 GLU A CA 1
ATOM 720 C C . GLU A 1 85 ? -12.737 -35.293 13.333 1.00 72.00 85 GLU A C 1
ATOM 722 O O . GLU A 1 85 ? -12.699 -36.429 12.858 1.00 72.00 85 GLU A O 1
ATOM 727 N N . ALA A 1 86 ? -11.840 -34.368 12.988 1.00 58.22 86 ALA A N 1
ATOM 728 C CA . ALA A 1 86 ? -10.754 -34.657 12.060 1.00 58.22 86 ALA A CA 1
ATOM 729 C C . ALA A 1 86 ? -9.722 -35.644 12.640 1.00 58.22 86 ALA A C 1
ATOM 731 O O . ALA A 1 86 ? -9.143 -36.434 11.894 1.00 58.22 86 ALA A O 1
ATOM 732 N N . ARG A 1 87 ? -9.523 -35.641 13.967 1.00 57.72 87 ARG A N 1
ATOM 733 C CA . ARG A 1 87 ? -8.693 -36.627 14.679 1.00 57.72 87 ARG A CA 1
ATOM 734 C C . ARG A 1 87 ? -9.362 -38.002 14.744 1.00 57.72 87 ARG A C 1
ATOM 736 O O . ARG A 1 87 ? -8.673 -39.009 14.618 1.00 57.72 87 ARG A O 1
ATOM 743 N N . GLU A 1 88 ? -10.679 -38.054 14.922 1.00 64.50 88 GLU A N 1
ATOM 744 C CA . GLU A 1 88 ? -11.443 -39.308 14.986 1.00 64.50 88 GLU A CA 1
ATOM 745 C C . GLU A 1 88 ? -11.606 -39.965 13.600 1.00 64.50 88 GLU A C 1
ATOM 747 O O . GLU A 1 88 ? -11.551 -41.188 13.495 1.00 64.50 88 GLU A O 1
ATOM 752 N N . ARG A 1 89 ? -11.699 -39.183 12.511 1.00 56.25 89 ARG A N 1
ATOM 753 C CA . ARG A 1 89 ? -11.761 -39.706 11.128 1.00 56.25 89 ARG A CA 1
ATOM 754 C C . ARG A 1 89 ? -10.431 -40.258 10.586 1.00 56.25 89 ARG A C 1
ATOM 756 O O . ARG A 1 89 ? -10.443 -40.909 9.544 1.00 56.25 89 ARG A O 1
ATOM 763 N N . ALA A 1 90 ? -9.295 -40.029 11.250 1.00 51.66 90 ALA A N 1
ATOM 764 C CA . ALA A 1 90 ? -7.981 -40.472 10.774 1.00 51.66 90 ALA A CA 1
ATOM 765 C C . ALA A 1 90 ? -7.158 -41.151 11.886 1.00 51.66 90 ALA A C 1
ATOM 767 O O . ALA A 1 90 ? -6.285 -40.512 12.477 1.00 51.66 90 ALA A O 1
ATOM 768 N N . PRO A 1 91 ? -7.343 -42.461 12.146 1.00 51.03 91 PRO A N 1
ATOM 769 C CA . PRO A 1 91 ? -6.590 -43.140 13.198 1.00 51.03 91 PRO A CA 1
ATOM 770 C C . PRO A 1 91 ? -5.081 -43.292 12.916 1.00 51.03 91 PRO A C 1
ATOM 772 O O . PRO A 1 91 ? -4.349 -43.663 13.828 1.00 51.03 91 PRO A O 1
ATOM 775 N N . CYS A 1 92 ? -4.575 -43.016 11.699 1.00 44.00 92 CYS A N 1
ATOM 776 C CA . CYS A 1 92 ? -3.212 -43.434 11.316 1.00 44.00 92 CYS A CA 1
ATOM 777 C C . CYS A 1 92 ? -2.342 -42.463 10.483 1.00 44.00 92 CYS A C 1
ATOM 779 O O . CYS A 1 92 ? -1.368 -42.923 9.894 1.00 44.00 92 CYS A O 1
ATOM 781 N N . CYS A 1 93 ? -2.576 -41.144 10.430 1.00 36.00 93 CYS A N 1
ATOM 782 C CA . CYS A 1 93 ? -1.637 -40.236 9.730 1.00 36.00 93 CYS A CA 1
ATOM 783 C C . CYS A 1 93 ? -1.411 -38.897 10.463 1.00 36.00 93 CYS A C 1
ATOM 785 O O . CYS A 1 93 ? -2.377 -38.178 10.714 1.00 36.00 93 CYS A O 1
ATOM 787 N N . PRO A 1 94 ? -0.158 -38.488 10.756 1.00 46.47 94 PRO A N 1
ATOM 788 C CA . PRO A 1 94 ? 0.142 -37.256 11.484 1.00 46.47 94 PRO A CA 1
ATOM 789 C C . PRO A 1 94 ? 0.251 -36.035 10.551 1.00 46.47 94 PRO A C 1
ATOM 791 O O . PRO A 1 94 ? 1.243 -35.310 10.596 1.00 46.47 94 PRO A O 1
ATOM 794 N N . VAL A 1 95 ? -0.735 -35.791 9.679 1.00 48.50 95 VAL A N 1
ATOM 795 C CA . VAL A 1 95 ? -0.759 -34.579 8.834 1.00 48.50 95 VAL A CA 1
ATOM 796 C C . VAL A 1 95 ? -2.193 -34.078 8.649 1.00 48.50 95 VAL A C 1
ATOM 798 O O . VAL A 1 95 ? -2.842 -34.338 7.641 1.00 48.50 95 VAL A O 1
ATOM 801 N N . LEU A 1 96 ? -2.694 -33.329 9.633 1.00 43.50 96 LEU A N 1
ATOM 802 C CA . LEU A 1 96 ? -3.910 -32.530 9.477 1.00 43.50 96 LEU A CA 1
ATOM 803 C C . LEU A 1 96 ? -3.604 -31.319 8.564 1.00 43.50 96 LEU A C 1
ATOM 805 O O . LEU A 1 96 ? -2.614 -30.618 8.811 1.00 43.50 96 LEU A O 1
ATOM 809 N N . PRO A 1 97 ? -4.400 -31.027 7.516 1.00 43.88 97 PRO A N 1
ATOM 810 C CA . PRO A 1 97 ? -4.155 -29.870 6.665 1.00 43.88 97 PRO A CA 1
ATOM 811 C C . PRO A 1 97 ? -4.436 -28.574 7.444 1.00 43.88 97 PRO A C 1
ATOM 813 O O . PRO A 1 97 ? -5.522 -28.361 7.972 1.00 43.88 97 PRO A O 1
ATOM 816 N N . ARG A 1 98 ? -3.445 -27.673 7.488 1.00 51.38 98 ARG A N 1
ATOM 817 C CA . ARG A 1 98 ? -3.465 -26.337 8.136 1.00 51.38 98 ARG A CA 1
ATOM 818 C C . ARG A 1 98 ? -4.520 -25.351 7.576 1.00 51.38 98 ARG A C 1
ATOM 820 O O . ARG A 1 98 ? -4.434 -24.150 7.828 1.00 51.38 98 ARG A O 1
ATOM 827 N N . THR A 1 99 ? -5.465 -25.813 6.765 1.00 45.97 99 THR A N 1
ATOM 828 C CA . THR A 1 99 ? -6.325 -24.984 5.910 1.00 45.97 99 THR A CA 1
ATOM 829 C C . THR A 1 99 ? -7.558 -24.436 6.627 1.00 45.97 99 THR A C 1
ATOM 831 O O . THR A 1 99 ? -7.904 -23.282 6.392 1.00 45.97 99 THR A O 1
ATOM 834 N N . LEU A 1 100 ? -8.176 -25.189 7.542 1.00 44.47 100 LEU A N 1
ATOM 835 C CA . LEU A 1 100 ? -9.395 -24.744 8.241 1.00 44.47 100 LEU A CA 1
ATOM 836 C C . LEU A 1 100 ? -9.114 -23.685 9.324 1.00 44.47 100 LEU A C 1
ATOM 838 O O . LEU A 1 100 ? -9.840 -22.703 9.425 1.00 44.47 100 LEU A O 1
ATOM 842 N N . ALA A 1 101 ? -7.966 -23.767 10.005 1.00 49.44 101 ALA A N 1
ATOM 843 C CA . ALA A 1 101 ? -7.531 -22.777 11.002 1.00 49.44 101 ALA A CA 1
ATOM 844 C C . ALA A 1 101 ? -7.182 -21.381 10.424 1.00 49.44 101 ALA A C 1
ATOM 846 O O . ALA A 1 101 ? -6.868 -20.453 11.170 1.00 49.44 101 ALA A O 1
ATOM 847 N N . SER A 1 102 ? -7.171 -21.210 9.094 1.00 50.50 102 SER A N 1
ATOM 848 C CA . SER A 1 102 ? -6.796 -19.939 8.446 1.00 50.50 102 SER A CA 1
ATOM 849 C C . SER A 1 102 ? -7.986 -19.041 8.086 1.00 50.50 102 SER A C 1
ATOM 851 O O . SER A 1 102 ? -7.786 -17.850 7.845 1.00 50.50 102 SER A O 1
ATOM 853 N N . TYR A 1 103 ? -9.212 -19.570 8.049 1.00 41.31 103 TYR A N 1
ATOM 854 C CA . TYR A 1 103 ? -10.388 -18.843 7.557 1.00 41.31 103 TYR A CA 1
ATOM 855 C C . TYR A 1 103 ? -10.877 -17.697 8.479 1.00 41.31 103 TYR A C 1
ATOM 857 O O . TYR A 1 103 ? -11.091 -16.590 7.969 1.00 41.31 103 TYR A O 1
ATOM 865 N N . PRO A 1 104 ? -10.966 -17.865 9.817 1.00 51.25 104 PRO A N 1
ATOM 866 C CA . PRO A 1 104 ? -11.421 -16.789 10.705 1.00 51.25 104 PRO A CA 1
ATOM 867 C C . PRO A 1 104 ? -10.406 -15.640 10.819 1.00 51.25 104 PRO A C 1
ATOM 869 O O . PRO A 1 104 ? -10.762 -14.457 10.777 1.00 51.25 104 PRO A O 1
ATOM 872 N N . ARG A 1 105 ? -9.102 -15.958 10.813 1.00 52.12 105 ARG A N 1
ATOM 873 C CA . ARG A 1 105 ? -8.019 -14.956 10.750 1.00 52.12 105 ARG A CA 1
ATOM 874 C C . ARG A 1 105 ? -8.092 -14.080 9.500 1.00 52.12 105 ARG A C 1
ATOM 876 O O . ARG A 1 105 ? -7.758 -12.897 9.570 1.00 52.12 105 ARG A O 1
ATOM 883 N N . LEU A 1 106 ? -8.511 -14.645 8.367 1.00 56.03 106 LEU A N 1
ATOM 884 C CA . LEU A 1 106 ? -8.586 -13.929 7.096 1.00 56.03 106 LEU A CA 1
ATOM 885 C C . LEU A 1 106 ? -9.688 -12.862 7.113 1.00 56.03 106 LEU A C 1
ATOM 887 O O . LEU A 1 106 ? -9.430 -11.727 6.716 1.00 56.03 106 LEU A O 1
ATOM 891 N N . LYS A 1 107 ? -10.881 -13.188 7.637 1.00 57.50 107 LYS A N 1
ATOM 892 C CA . LYS A 1 107 ? -11.989 -12.226 7.794 1.00 57.50 107 LYS A CA 1
ATOM 893 C C . LYS A 1 107 ? -11.588 -11.048 8.683 1.00 57.50 107 LYS A C 1
ATOM 895 O O . LYS A 1 107 ? -11.810 -9.893 8.319 1.00 57.50 107 LYS A O 1
ATOM 900 N N . GLY A 1 108 ? -10.907 -11.332 9.794 1.00 64.62 108 GLY A N 1
ATOM 901 C CA . GLY A 1 108 ? -10.402 -10.301 10.698 1.00 64.62 108 GLY A CA 1
ATOM 902 C C . GLY A 1 108 ? -9.371 -9.367 10.055 1.00 64.62 108 GLY A C 1
ATOM 903 O O . GLY A 1 108 ? -9.359 -8.182 10.369 1.00 64.62 108 GLY A O 1
ATOM 904 N N . VAL A 1 109 ? -8.510 -9.861 9.158 1.00 65.38 109 VAL A N 1
ATOM 905 C CA . VAL A 1 109 ? -7.543 -9.028 8.410 1.00 65.38 109 VAL A CA 1
ATOM 906 C C . VAL A 1 109 ? -8.226 -8.254 7.279 1.00 65.38 109 VAL A C 1
ATOM 908 O O . VAL A 1 109 ? -7.906 -7.090 7.055 1.00 65.38 109 VAL A O 1
ATOM 911 N N . MET A 1 110 ? -9.200 -8.865 6.603 1.00 66.19 110 MET A N 1
ATOM 912 C CA . MET A 1 110 ? -9.949 -8.240 5.512 1.00 66.19 110 MET A CA 1
ATOM 913 C C . MET A 1 110 ? -10.723 -7.004 5.966 1.00 66.19 110 MET A C 1
ATOM 915 O O . MET A 1 110 ? -10.641 -5.961 5.318 1.00 66.19 110 MET A O 1
ATOM 919 N N . LEU A 1 111 ? -11.406 -7.088 7.112 1.00 72.50 111 LEU A N 1
ATOM 920 C CA . LEU A 1 111 ? -12.139 -5.953 7.672 1.00 72.50 111 LEU A CA 1
ATOM 921 C C . LEU A 1 111 ? -11.200 -4.791 8.042 1.00 72.50 111 LEU A C 1
ATOM 923 O O . LEU A 1 111 ? -11.562 -3.627 7.910 1.00 72.50 111 LEU A O 1
ATOM 927 N N . LYS A 1 112 ? -9.958 -5.102 8.427 1.00 71.44 112 LYS A N 1
ATOM 928 C CA . LYS A 1 112 ? -8.932 -4.107 8.776 1.00 71.44 112 LYS A CA 1
ATOM 929 C C . LYS A 1 112 ? -8.267 -3.455 7.559 1.00 71.44 112 LYS A C 1
ATOM 931 O O . LYS A 1 112 ? -7.747 -2.352 7.686 1.00 71.44 112 LYS A O 1
ATOM 936 N N . LEU A 1 113 ? -8.299 -4.097 6.387 1.00 79.00 113 LEU A N 1
ATOM 937 C CA . LEU A 1 113 ? -7.858 -3.509 5.112 1.00 79.00 113 LEU A CA 1
ATOM 938 C C . LEU A 1 113 ? -8.965 -2.716 4.398 1.00 79.00 113 LEU A C 1
ATOM 940 O O . LEU A 1 113 ? -8.694 -2.040 3.408 1.00 79.00 113 LEU A O 1
ATOM 944 N N . LEU A 1 114 ? -10.205 -2.761 4.887 1.00 81.44 114 LEU A N 1
ATOM 945 C CA . LEU A 1 114 ? -11.321 -1.989 4.343 1.00 81.44 114 LEU A CA 1
ATOM 946 C C . LEU A 1 114 ? -11.018 -0.488 4.120 1.00 81.44 114 LEU A C 1
ATOM 948 O O . LEU A 1 114 ? -11.359 0.002 3.039 1.00 81.44 114 LEU A O 1
ATOM 952 N N . PRO A 1 115 ? -10.364 0.256 5.045 1.00 82.69 115 PRO A N 1
ATOM 953 C CA . PRO A 1 115 ? -10.027 1.663 4.808 1.00 82.69 115 PRO A CA 1
ATOM 954 C C . PRO A 1 115 ? -9.096 1.859 3.605 1.00 82.69 115 PRO A C 1
ATOM 956 O O . PRO A 1 115 ? -9.262 2.827 2.865 1.00 82.69 115 PRO A O 1
ATOM 959 N N . PHE A 1 116 ? -8.178 0.921 3.354 1.00 84.75 116 PHE A N 1
ATOM 960 C CA . PHE A 1 116 ? -7.309 0.955 2.178 1.00 84.75 116 PHE A CA 1
ATOM 961 C C . PHE A 1 116 ? -8.111 0.811 0.885 1.00 84.75 116 PHE A C 1
ATOM 963 O O . PHE A 1 116 ? -8.000 1.651 -0.006 1.00 84.75 116 PHE A O 1
ATOM 970 N N . PHE A 1 117 ? -8.978 -0.200 0.796 1.00 83.12 117 PHE A N 1
ATOM 971 C CA . PHE A 1 117 ? -9.807 -0.399 -0.396 1.00 83.12 117 PHE A CA 1
ATOM 972 C C . PHE A 1 117 ? -10.747 0.781 -0.650 1.00 83.12 117 PHE A C 1
ATOM 974 O O . PHE A 1 117 ? -10.899 1.209 -1.792 1.00 83.12 117 PHE A O 1
ATOM 981 N N . LYS A 1 118 ? -11.329 1.360 0.408 1.00 81.69 118 LYS A N 1
ATOM 982 C CA . LYS A 1 118 ? -12.137 2.582 0.305 1.00 81.69 118 LYS A CA 1
ATOM 983 C C . LYS A 1 118 ? -11.325 3.752 -0.253 1.00 81.69 118 LYS A C 1
ATOM 985 O O . LYS A 1 118 ? -11.797 4.414 -1.172 1.00 81.69 118 LYS A O 1
ATOM 990 N N . ALA A 1 119 ? -10.109 3.976 0.247 1.00 85.44 119 ALA A N 1
ATOM 991 C CA . ALA A 1 119 ? -9.237 5.043 -0.242 1.00 85.44 119 ALA A CA 1
ATOM 992 C C . ALA A 1 119 ? -8.856 4.857 -1.721 1.00 85.44 119 ALA A C 1
ATOM 994 O O . ALA A 1 119 ? -8.876 5.823 -2.480 1.00 85.44 119 ALA A O 1
ATOM 995 N N . VAL A 1 120 ? -8.576 3.621 -2.153 1.00 83.94 120 VAL A N 1
ATOM 996 C CA . VAL A 1 120 ? -8.290 3.307 -3.565 1.00 83.94 120 VAL A CA 1
ATOM 997 C C . VAL A 1 120 ? -9.494 3.613 -4.459 1.00 83.94 120 VAL A C 1
ATOM 999 O O . VAL A 1 120 ? -9.334 4.240 -5.502 1.00 83.94 120 VAL A O 1
ATOM 1002 N N . VAL A 1 121 ? -10.706 3.225 -4.048 1.00 85.75 121 VAL A N 1
ATOM 1003 C CA . VAL A 1 121 ? -11.932 3.532 -4.807 1.00 85.75 121 VAL A CA 1
ATOM 1004 C C . VAL A 1 121 ? -12.136 5.044 -4.932 1.00 85.75 121 VAL A C 1
ATOM 1006 O O . VAL A 1 121 ? -12.408 5.530 -6.025 1.00 85.75 121 VAL A O 1
ATOM 1009 N N . ILE A 1 122 ? -11.952 5.798 -3.844 1.00 84.62 122 ILE A N 1
ATOM 1010 C CA . ILE A 1 122 ? -12.057 7.266 -3.865 1.00 84.62 122 ILE A CA 1
ATOM 1011 C C . ILE A 1 122 ? -11.031 7.870 -4.831 1.00 84.62 122 ILE A C 1
ATOM 1013 O O . ILE A 1 122 ? -11.383 8.753 -5.608 1.00 84.62 122 ILE A O 1
ATOM 1017 N N . TYR A 1 123 ? -9.792 7.373 -4.830 1.00 82.12 123 TYR A N 1
ATOM 1018 C CA . TYR A 1 123 ? -8.756 7.837 -5.753 1.00 82.12 123 TYR A CA 1
ATOM 1019 C C . TYR A 1 123 ? -9.172 7.694 -7.221 1.00 82.12 123 TYR A C 1
ATOM 1021 O O . TYR A 1 123 ? -9.107 8.672 -7.962 1.00 82.12 123 TYR A O 1
ATOM 1029 N N . PHE A 1 124 ? -9.663 6.521 -7.632 1.00 82.12 124 PHE A N 1
ATOM 1030 C CA . PHE A 1 124 ? -10.098 6.306 -9.017 1.00 82.12 124 PHE A CA 1
ATOM 1031 C C . PHE A 1 124 ? -11.318 7.150 -9.407 1.00 82.12 124 PHE A C 1
ATOM 1033 O O . PHE A 1 124 ? -11.419 7.571 -10.555 1.00 82.12 124 PHE A O 1
ATOM 1040 N N . VAL A 1 125 ? -12.218 7.445 -8.465 1.00 83.12 125 VAL A N 1
ATOM 1041 C CA . VAL A 1 125 ? -13.383 8.314 -8.713 1.00 83.12 125 VAL A CA 1
ATOM 1042 C C . VAL A 1 125 ? -12.978 9.785 -8.880 1.00 83.12 125 VAL A C 1
ATOM 1044 O O . VAL A 1 125 ? -13.576 10.495 -9.682 1.00 83.12 125 VAL A O 1
ATOM 1047 N N . VAL A 1 126 ? -11.961 10.249 -8.147 1.00 77.69 126 VAL A N 1
ATOM 1048 C CA . VAL A 1 126 ? -11.476 11.648 -8.168 1.00 77.69 126 VAL A CA 1
ATOM 1049 C C . VAL A 1 126 ? -10.421 11.895 -9.262 1.00 77.69 126 VAL A C 1
ATOM 1051 O O . VAL A 1 126 ? -10.117 13.042 -9.587 1.00 77.69 126 VAL A O 1
ATOM 1054 N N . MET A 1 127 ? -9.917 10.832 -9.897 1.00 68.56 127 MET A N 1
ATOM 1055 C CA . MET A 1 127 ? -8.891 10.863 -10.946 1.00 68.56 127 MET A CA 1
ATOM 1056 C C . MET A 1 127 ? -9.132 11.810 -12.146 1.00 68.56 127 MET A C 1
ATOM 1058 O O . MET A 1 127 ? -8.128 12.283 -12.673 1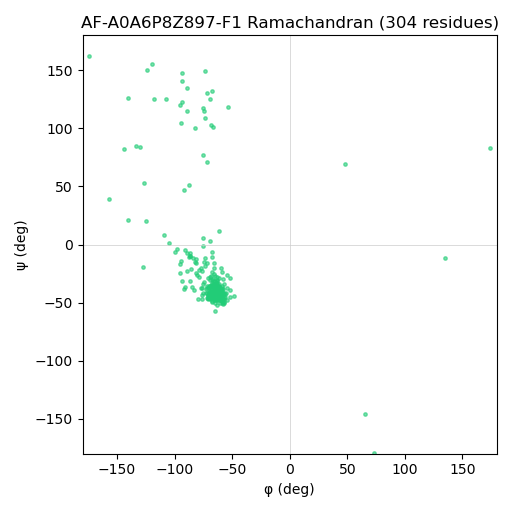.00 68.56 127 MET A O 1
ATOM 1062 N N . PRO A 1 128 ? -10.363 12.154 -12.593 1.00 64.94 128 PRO A N 1
ATOM 1063 C CA . PRO A 1 128 ? -10.539 13.055 -13.740 1.00 64.94 128 PRO A CA 1
ATOM 1064 C C . PRO A 1 128 ? -10.282 14.549 -13.449 1.00 64.94 128 PRO A C 1
ATOM 1066 O O . PRO A 1 128 ? -10.539 15.387 -14.309 1.00 64.94 128 PRO A O 1
ATOM 1069 N N . ALA A 1 129 ? -9.810 14.927 -12.255 1.00 62.00 129 ALA A N 1
ATOM 1070 C CA . ALA A 1 129 ? -9.466 16.316 -11.955 1.00 62.00 129 ALA A CA 1
ATOM 1071 C C . ALA A 1 129 ? -8.052 16.671 -12.465 1.00 62.00 129 ALA A C 1
ATOM 1073 O O . ALA A 1 129 ? -7.060 16.407 -11.790 1.00 62.00 129 ALA A O 1
ATOM 1074 N N . ASP A 1 130 ? -7.956 17.343 -13.616 1.00 62.25 130 ASP A N 1
ATOM 1075 C CA . ASP A 1 130 ? -6.684 17.752 -14.254 1.00 62.25 130 ASP A CA 1
ATOM 1076 C C . ASP A 1 130 ? -5.901 18.854 -13.503 1.00 62.25 130 ASP A C 1
ATOM 1078 O O . ASP A 1 130 ? -4.862 19.333 -13.963 1.00 62.25 130 ASP A O 1
ATOM 1082 N N . THR A 1 131 ? -6.378 19.294 -12.336 1.00 73.31 131 THR A N 1
ATOM 1083 C CA . THR A 1 131 ? -5.791 20.415 -11.589 1.00 73.31 131 THR A CA 1
ATOM 1084 C C . THR A 1 131 ? -5.036 19.947 -10.340 1.00 73.31 131 THR A C 1
ATOM 1086 O O . THR A 1 131 ? -5.650 19.316 -9.469 1.00 73.31 131 THR A O 1
ATOM 1089 N N . PRO A 1 132 ? -3.748 20.312 -10.168 1.00 77.00 132 PRO A N 1
ATOM 1090 C CA . PRO A 1 132 ? -2.999 20.002 -8.955 1.00 77.00 132 PRO A CA 1
ATOM 1091 C C . PRO A 1 132 ? -3.561 20.813 -7.782 1.00 77.00 132 PRO A C 1
ATOM 1093 O O . PRO A 1 132 ? -3.321 22.011 -7.642 1.00 77.00 132 PRO A O 1
ATOM 1096 N N . THR A 1 133 ? -4.344 20.152 -6.934 1.00 85.75 133 THR A N 1
ATOM 1097 C CA . THR A 1 133 ? -4.931 20.732 -5.722 1.00 85.75 133 THR A CA 1
ATOM 1098 C C . THR A 1 133 ? -4.456 19.971 -4.492 1.00 85.75 133 THR A C 1
ATOM 1100 O O . THR A 1 133 ? -4.141 18.782 -4.555 1.00 85.75 133 THR A O 1
ATOM 1103 N N . TRP A 1 134 ? -4.458 20.630 -3.332 1.00 86.12 134 TRP A N 1
ATOM 1104 C CA . TRP A 1 134 ? -4.162 19.972 -2.055 1.00 86.12 134 TRP A CA 1
ATOM 1105 C C . TRP A 1 134 ? -5.115 18.806 -1.747 1.00 86.12 134 TRP A C 1
ATOM 1107 O O . TRP A 1 134 ? -4.709 17.832 -1.117 1.00 86.12 134 TRP A O 1
ATOM 1117 N N . LEU A 1 135 ? -6.358 18.865 -2.238 1.00 85.12 135 LEU A N 1
ATOM 1118 C CA . LEU A 1 135 ? -7.312 17.758 -2.144 1.00 85.12 135 LEU A CA 1
ATOM 1119 C C . LEU A 1 135 ? -6.861 16.551 -2.969 1.00 85.12 135 LEU A C 1
ATOM 1121 O O . LEU A 1 135 ? -6.888 15.431 -2.468 1.00 85.12 135 LEU A O 1
ATOM 1125 N N . TYR A 1 136 ? -6.388 16.770 -4.197 1.00 85.12 136 TYR A N 1
ATOM 1126 C CA . TYR A 1 136 ? -5.844 15.698 -5.028 1.00 85.12 136 TYR A CA 1
ATOM 1127 C C . TYR A 1 136 ? -4.597 15.060 -4.395 1.00 85.12 136 TYR A C 1
ATOM 1129 O O . TYR A 1 136 ? -4.478 13.835 -4.379 1.00 85.12 136 TYR A O 1
ATOM 1137 N N . VAL A 1 137 ? -3.717 15.865 -3.781 1.00 87.31 137 VAL A N 1
ATOM 1138 C CA . VAL A 1 137 ? -2.586 15.358 -2.978 1.00 87.31 137 VAL A CA 1
ATOM 1139 C C . VAL A 1 137 ? -3.082 14.444 -1.859 1.00 87.31 137 VAL A C 1
ATOM 1141 O O . VAL A 1 137 ? -2.602 13.320 -1.728 1.00 87.31 137 VAL A O 1
ATOM 1144 N N . LEU A 1 138 ? -4.062 14.897 -1.073 1.00 88.06 138 LEU A N 1
ATOM 1145 C CA . LEU A 1 138 ? -4.610 14.109 0.029 1.00 88.06 138 LEU A CA 1
ATOM 1146 C C . LEU A 1 138 ? -5.192 12.783 -0.474 1.00 88.06 138 LEU A C 1
ATOM 1148 O O . LEU A 1 138 ? -4.856 11.731 0.061 1.00 88.06 138 LEU A O 1
ATOM 1152 N N . VAL A 1 139 ? -6.008 12.822 -1.529 1.00 86.38 139 VAL A N 1
ATOM 1153 C CA . VAL A 1 139 ? -6.646 11.635 -2.117 1.00 86.38 139 VAL A CA 1
ATOM 1154 C C . VAL A 1 139 ? -5.616 10.646 -2.670 1.00 86.38 139 VAL A C 1
ATOM 1156 O O . VAL A 1 139 ? -5.764 9.443 -2.461 1.00 86.38 139 VAL A O 1
ATOM 1159 N N . LYS A 1 140 ? -4.541 11.127 -3.306 1.00 85.25 140 LYS A N 1
ATOM 1160 C CA . LYS A 1 140 ? -3.446 10.281 -3.807 1.00 85.25 140 LYS A CA 1
ATOM 1161 C C . LYS A 1 140 ? -2.673 9.595 -2.675 1.00 85.25 140 LYS A C 1
ATOM 1163 O O . LYS A 1 140 ? -2.267 8.446 -2.813 1.00 85.25 140 LYS A O 1
ATOM 1168 N N . VAL A 1 141 ? -2.502 10.278 -1.544 1.00 88.94 141 VAL A N 1
ATOM 1169 C CA . VAL A 1 141 ? -1.690 9.807 -0.411 1.00 88.94 141 VAL A CA 1
ATOM 1170 C C . VAL A 1 141 ? -2.498 8.959 0.593 1.00 88.94 141 VAL A C 1
ATOM 1172 O O . VAL A 1 141 ? -1.931 8.123 1.303 1.00 88.94 141 VAL A O 1
ATOM 1175 N N . MET A 1 142 ? -3.829 9.105 0.633 1.00 85.12 142 MET A N 1
ATOM 1176 C CA . MET A 1 142 ? -4.732 8.381 1.546 1.00 85.12 142 MET A CA 1
ATOM 1177 C C . MET A 1 142 ? -4.565 6.848 1.539 1.00 85.12 142 MET A C 1
ATOM 1179 O O . MET A 1 142 ? -4.495 6.274 2.631 1.00 85.12 142 MET A O 1
ATOM 1183 N N . PRO A 1 143 ? -4.462 6.152 0.386 1.00 86.56 143 PRO A N 1
ATOM 1184 C CA . PRO A 1 143 ? -4.262 4.704 0.375 1.00 86.56 143 PRO A CA 1
ATOM 1185 C C . PRO A 1 143 ? -2.982 4.299 1.109 1.00 86.56 143 PRO A C 1
ATOM 1187 O O . PRO A 1 143 ? -3.003 3.408 1.959 1.00 86.56 143 PRO A O 1
ATOM 1190 N N . VAL A 1 144 ? -1.876 5.000 0.858 1.00 87.38 144 VAL A N 1
ATOM 1191 C CA . VAL A 1 144 ? -0.590 4.707 1.499 1.00 87.38 144 VAL A CA 1
ATOM 1192 C C . VAL A 1 144 ? -0.655 4.995 2.999 1.00 87.38 144 VAL A C 1
ATOM 1194 O O . VAL A 1 144 ? -0.247 4.153 3.798 1.00 87.38 144 VAL A O 1
ATOM 1197 N N . LEU A 1 145 ? -1.244 6.123 3.410 1.00 85.81 145 LEU A N 1
ATOM 1198 C CA . LEU A 1 145 ? -1.423 6.449 4.830 1.00 85.81 145 LEU A CA 1
ATOM 1199 C C . LEU A 1 145 ? -2.286 5.423 5.568 1.00 85.81 145 LEU A C 1
ATOM 1201 O O . LEU A 1 145 ? -1.977 5.081 6.708 1.00 85.81 145 LEU A O 1
ATOM 1205 N N . SER A 1 146 ? -3.327 4.890 4.924 1.00 84.69 146 SER A N 1
ATOM 1206 C CA . SER A 1 146 ? -4.164 3.847 5.525 1.00 84.69 146 SER A CA 1
ATOM 1207 C C . SER A 1 146 ? -3.376 2.558 5.798 1.00 84.69 146 SER A C 1
ATOM 1209 O O . SER A 1 146 ? -3.555 1.935 6.845 1.00 84.69 146 SER A O 1
ATOM 1211 N N . LEU A 1 147 ? -2.435 2.200 4.915 1.00 83.56 147 LEU A N 1
ATOM 1212 C CA . LEU A 1 147 ? -1.528 1.071 5.118 1.00 83.56 147 LEU A CA 1
ATOM 1213 C C . LEU A 1 147 ? -0.504 1.360 6.221 1.00 83.56 147 LEU A C 1
ATOM 1215 O O . LEU A 1 147 ? -0.241 0.485 7.044 1.00 83.56 147 LEU A O 1
ATOM 1219 N N . VAL A 1 148 ? 0.049 2.579 6.281 1.00 83.94 148 VAL A N 1
ATOM 1220 C CA . VAL A 1 148 ? 0.961 2.986 7.367 1.00 83.94 148 VAL A CA 1
ATOM 1221 C C . VAL A 1 148 ? 0.250 2.870 8.712 1.00 83.94 148 VAL A C 1
ATOM 1223 O O . VAL A 1 148 ? 0.786 2.255 9.633 1.00 83.94 148 VAL A O 1
ATOM 1226 N N . LEU A 1 149 ? -0.970 3.400 8.816 1.00 83.31 149 LEU A N 1
ATOM 1227 C CA . LEU A 1 149 ? -1.775 3.333 10.030 1.00 83.31 149 LEU A CA 1
ATOM 1228 C C . LEU A 1 149 ? -2.085 1.883 10.418 1.00 83.31 149 LEU A C 1
ATOM 1230 O O . LEU A 1 149 ? -1.928 1.519 11.582 1.00 83.31 149 LEU A O 1
ATOM 1234 N N . PHE A 1 150 ? -2.454 1.038 9.451 1.00 82.19 150 PHE A N 1
ATOM 1235 C CA . PHE A 1 150 ? -2.675 -0.389 9.682 1.00 82.19 150 PHE A CA 1
ATOM 1236 C C . PHE A 1 150 ? -1.427 -1.076 10.260 1.00 82.19 150 PHE A C 1
ATOM 1238 O O . PHE A 1 150 ? -1.526 -1.785 11.264 1.00 82.19 150 PHE A O 1
ATOM 1245 N N . VAL A 1 151 ? -0.247 -0.829 9.681 1.00 78.12 151 VAL A N 1
ATOM 1246 C CA . VAL A 1 151 ? 1.021 -1.397 10.167 1.00 78.12 151 VAL A CA 1
ATOM 1247 C C . VAL A 1 151 ? 1.357 -0.876 11.567 1.00 78.12 151 VAL A C 1
ATOM 1249 O O . VAL A 1 151 ? 1.723 -1.662 12.437 1.00 78.12 151 VAL A O 1
ATOM 1252 N N . VAL A 1 152 ? 1.194 0.423 11.829 1.00 76.25 152 VAL A N 1
ATOM 1253 C CA . VAL A 1 152 ? 1.490 1.021 13.142 1.00 76.25 152 VAL A CA 1
ATOM 1254 C C . VAL A 1 152 ? 0.540 0.509 14.228 1.00 76.25 152 VAL A C 1
ATOM 1256 O O . VAL A 1 152 ? 1.001 0.175 15.315 1.00 76.25 152 VAL A O 1
ATOM 1259 N N . LEU A 1 153 ? -0.762 0.397 13.954 1.00 72.00 153 LEU A N 1
ATOM 1260 C CA . LEU A 1 153 ? -1.747 -0.034 14.951 1.00 72.00 153 LEU A CA 1
ATOM 1261 C C . LEU A 1 153 ? -1.699 -1.542 15.223 1.00 72.00 153 LEU A C 1
ATOM 1263 O O . LEU A 1 153 ? -1.789 -1.959 16.376 1.00 72.00 153 LEU A O 1
ATOM 1267 N N . HIS A 1 154 ? -1.543 -2.374 14.189 1.00 66.50 154 HIS A N 1
ATOM 1268 C CA . HIS A 1 154 ? -1.592 -3.831 14.353 1.00 66.50 154 HIS A CA 1
ATOM 1269 C C . HIS A 1 154 ? -0.227 -4.481 14.563 1.00 66.50 154 HIS A C 1
ATOM 1271 O O . HIS A 1 154 ? -0.137 -5.477 15.283 1.00 66.50 154 HIS A O 1
ATOM 1277 N N . GLU A 1 155 ? 0.842 -3.927 13.987 1.00 64.94 155 GLU A N 1
ATOM 1278 C CA . GLU A 1 155 ? 2.205 -4.392 14.254 1.00 64.94 155 GLU A CA 1
ATOM 1279 C C . GLU A 1 155 ? 2.936 -3.543 15.300 1.00 64.94 155 GLU A C 1
ATOM 1281 O O . GLU A 1 155 ? 4.024 -3.930 15.718 1.00 64.94 155 GLU A O 1
ATOM 1286 N N . GLY A 1 156 ? 2.351 -2.453 15.812 1.00 61.31 156 GLY A N 1
ATOM 1287 C CA . GLY A 1 156 ? 2.954 -1.586 16.838 1.00 61.31 156 GLY A CA 1
ATOM 1288 C C . GLY A 1 156 ? 3.459 -2.336 18.072 1.00 61.31 156 GLY A C 1
ATOM 1289 O O . GLY A 1 156 ? 4.569 -2.095 18.543 1.00 61.31 156 GLY A O 1
ATOM 1290 N N . HIS A 1 157 ? 2.714 -3.347 18.528 1.00 56.88 157 HIS A N 1
ATOM 1291 C CA . HIS A 1 157 ? 3.131 -4.199 19.647 1.00 56.88 157 HIS A CA 1
ATOM 1292 C C . HIS A 1 157 ? 4.354 -5.085 19.313 1.00 56.88 157 HIS A C 1
ATOM 1294 O O . HIS A 1 157 ? 5.101 -5.489 20.203 1.00 56.88 157 HIS A O 1
ATOM 1300 N N . ARG A 1 158 ? 4.598 -5.374 18.024 1.00 52.25 158 ARG A N 1
ATOM 1301 C CA . ARG A 1 158 ? 5.811 -6.044 17.518 1.00 52.25 158 ARG A CA 1
ATOM 1302 C C . ARG A 1 158 ? 6.956 -5.062 17.245 1.00 52.25 158 ARG A C 1
ATOM 1304 O O . ARG A 1 158 ? 8.106 -5.489 17.234 1.00 52.25 158 ARG A O 1
ATOM 1311 N N . LEU A 1 159 ? 6.682 -3.767 17.053 1.00 56.41 159 LEU A N 1
ATOM 1312 C CA . LEU A 1 159 ? 7.715 -2.735 16.883 1.00 56.41 159 LEU A CA 1
ATOM 1313 C C . LEU A 1 159 ? 8.489 -2.442 18.183 1.00 56.41 159 LEU A C 1
ATOM 1315 O O . LEU A 1 159 ? 9.664 -2.078 18.100 1.00 56.41 159 LEU A O 1
ATOM 1319 N N . SER A 1 160 ? 7.862 -2.622 19.351 1.00 56.22 160 SER A N 1
ATOM 1320 C CA . SER A 1 160 ? 8.456 -2.324 20.668 1.00 56.22 160 SER A CA 1
ATOM 1321 C C . SER A 1 160 ? 9.386 -3.411 21.225 1.00 56.22 160 SER A C 1
ATOM 1323 O O . SER A 1 160 ? 10.116 -3.152 22.178 1.00 56.22 160 SER A O 1
ATOM 1325 N N . LEU A 1 161 ? 9.406 -4.618 20.645 1.00 54.28 161 LEU A N 1
ATOM 1326 C CA . LEU A 1 161 ? 10.263 -5.716 21.108 1.00 54.28 161 LEU A CA 1
ATOM 1327 C C . LEU A 1 161 ? 11.599 -5.745 20.335 1.00 54.28 161 LEU A C 1
ATOM 1329 O O . LEU A 1 161 ? 11.610 -5.549 19.116 1.00 54.28 161 LEU A O 1
ATOM 1333 N N . PRO A 1 162 ? 12.743 -6.022 20.988 1.00 47.53 162 PRO A N 1
ATOM 1334 C CA . PRO A 1 162 ? 14.016 -6.189 20.292 1.00 47.53 162 PRO A CA 1
ATOM 1335 C C . PRO A 1 162 ? 14.066 -7.541 19.554 1.00 47.53 162 PRO A C 1
ATOM 1337 O O . PRO A 1 162 ? 14.065 -8.601 20.170 1.00 47.53 162 PRO A O 1
ATOM 1340 N N . GLY A 1 163 ? 14.127 -7.517 18.215 1.00 59.41 163 GLY A N 1
ATOM 1341 C CA . GLY A 1 163 ? 14.210 -8.730 17.389 1.00 59.41 163 GLY A CA 1
ATOM 1342 C C . GLY A 1 163 ? 14.409 -8.470 15.887 1.00 59.41 163 GLY A C 1
ATOM 1343 O O . GLY A 1 163 ? 14.181 -7.367 15.385 1.00 59.41 163 GLY A O 1
ATOM 1344 N N . TYR A 1 164 ? 14.849 -9.495 15.145 1.00 56.56 164 TYR A N 1
ATOM 1345 C CA . TYR A 1 164 ? 15.109 -9.422 13.693 1.00 56.56 164 TYR A CA 1
ATOM 1346 C C . TYR A 1 164 ? 13.848 -9.085 12.874 1.00 56.56 164 TYR A C 1
ATOM 1348 O O . TYR A 1 164 ? 13.902 -8.237 11.983 1.00 56.56 164 TYR A O 1
ATOM 1356 N N . GLN A 1 165 ? 12.703 -9.690 13.210 1.00 61.44 165 GLN A N 1
ATOM 1357 C CA . GLN A 1 165 ? 11.418 -9.424 12.544 1.00 61.44 165 GLN A CA 1
ATOM 1358 C C . GLN A 1 165 ? 10.961 -7.965 12.739 1.00 61.44 165 GLN A C 1
ATOM 1360 O O . GLN A 1 165 ? 10.409 -7.361 11.826 1.00 61.44 165 GLN A O 1
ATOM 1365 N N . CYS A 1 166 ? 11.298 -7.353 13.876 1.00 63.34 166 CYS A N 1
ATOM 1366 C CA . CYS A 1 166 ? 10.941 -5.971 14.204 1.00 63.34 166 CYS A CA 1
ATOM 1367 C C . CYS A 1 166 ? 11.718 -4.961 13.346 1.00 63.34 166 CYS A C 1
ATOM 1369 O O . CYS A 1 166 ? 11.173 -3.948 12.912 1.00 63.34 166 CYS A O 1
ATOM 1371 N N . ARG A 1 167 ? 12.998 -5.245 13.051 1.00 68.31 167 ARG A N 1
ATOM 1372 C CA . ARG A 1 167 ? 13.808 -4.414 12.139 1.00 68.31 167 ARG A CA 1
ATOM 1373 C C . ARG A 1 167 ? 13.257 -4.432 10.715 1.00 68.31 167 ARG A C 1
ATOM 1375 O O . ARG A 1 167 ? 13.321 -3.408 10.042 1.00 68.31 167 ARG A O 1
ATOM 1382 N N . PHE A 1 168 ? 12.720 -5.569 10.275 1.00 73.12 168 PHE A N 1
ATOM 1383 C CA . PHE A 1 168 ? 12.062 -5.694 8.977 1.00 73.12 168 PHE A CA 1
ATOM 1384 C C . PHE A 1 168 ? 10.790 -4.840 8.913 1.00 73.12 168 PHE A C 1
ATOM 1386 O O . PHE A 1 168 ? 10.737 -3.925 8.092 1.00 73.12 168 PHE A O 1
ATOM 1393 N N . SER A 1 169 ? 9.830 -5.050 9.825 1.00 74.69 169 SER A N 1
ATOM 1394 C CA . SER A 1 169 ? 8.575 -4.281 9.844 1.00 74.69 169 SER A CA 1
ATOM 1395 C C . SER A 1 169 ? 8.823 -2.774 9.977 1.00 74.69 169 SER A C 1
ATOM 1397 O O . SER A 1 169 ? 8.196 -1.988 9.275 1.00 74.69 169 SER A O 1
ATOM 1399 N N . ARG A 1 170 ? 9.808 -2.346 10.785 1.00 78.12 170 ARG A N 1
ATOM 1400 C CA . ARG A 1 170 ? 10.193 -0.924 10.900 1.00 78.12 170 ARG A CA 1
ATOM 1401 C C . ARG A 1 170 ? 10.739 -0.336 9.601 1.00 78.12 170 ARG A C 1
ATOM 1403 O O . ARG A 1 170 ? 10.414 0.799 9.275 1.00 78.12 170 ARG A O 1
ATOM 1410 N N . ARG A 1 171 ? 11.570 -1.080 8.864 1.00 81.94 171 ARG A N 1
ATOM 1411 C CA . ARG A 1 171 ? 12.108 -0.621 7.572 1.00 81.94 171 ARG A CA 1
ATOM 1412 C C . ARG A 1 171 ? 11.016 -0.530 6.511 1.00 81.94 171 ARG A C 1
ATOM 1414 O O . ARG A 1 171 ? 10.987 0.448 5.775 1.00 81.94 171 ARG A O 1
ATOM 1421 N N . VAL A 1 172 ? 10.114 -1.510 6.467 1.00 83.38 172 VAL A N 1
ATOM 1422 C CA . VAL A 1 172 ? 8.958 -1.511 5.556 1.00 83.38 172 VAL A CA 1
ATOM 1423 C C . VAL A 1 172 ? 8.009 -0.356 5.882 1.00 83.38 172 VAL A C 1
ATOM 1425 O O . VAL A 1 172 ? 7.612 0.367 4.974 1.00 83.38 172 VAL A O 1
ATOM 1428 N N . ALA A 1 173 ? 7.704 -0.124 7.162 1.00 83.88 173 ALA A N 1
ATOM 1429 C CA . ALA A 1 173 ? 6.877 1.000 7.601 1.00 83.88 173 ALA A CA 1
ATOM 1430 C C . ALA A 1 173 ? 7.518 2.358 7.268 1.00 83.88 173 ALA A C 1
ATOM 1432 O O . ALA A 1 173 ? 6.833 3.258 6.790 1.00 83.88 173 ALA A O 1
ATOM 1433 N N . LEU A 1 174 ? 8.836 2.495 7.463 1.00 89.19 174 LEU A N 1
ATOM 1434 C CA . LEU A 1 174 ? 9.580 3.699 7.083 1.00 89.19 174 LEU A CA 1
ATOM 1435 C C . LEU A 1 174 ? 9.528 3.941 5.569 1.00 89.19 174 LEU A C 1
ATOM 1437 O O . LEU A 1 174 ? 9.239 5.055 5.143 1.00 89.19 174 LEU A O 1
ATOM 1441 N N . ALA A 1 175 ? 9.781 2.909 4.758 1.00 90.31 175 ALA A N 1
ATOM 1442 C CA . ALA A 1 175 ? 9.704 3.013 3.302 1.00 90.31 175 ALA A CA 1
ATOM 1443 C C . ALA A 1 175 ? 8.288 3.396 2.840 1.00 90.31 175 ALA A C 1
ATOM 1445 O O . ALA A 1 175 ? 8.131 4.236 1.958 1.00 90.31 175 ALA A O 1
ATOM 1446 N N . LEU A 1 176 ? 7.255 2.860 3.492 1.00 89.06 176 LEU A N 1
ATOM 1447 C CA . LEU A 1 176 ? 5.860 3.181 3.203 1.00 89.06 176 LEU A CA 1
ATOM 1448 C C . LEU A 1 176 ? 5.509 4.634 3.567 1.00 89.06 176 LEU A C 1
ATOM 1450 O O . LEU A 1 176 ? 4.883 5.333 2.777 1.00 89.06 176 LEU A O 1
ATOM 1454 N N . ALA A 1 177 ? 5.972 5.126 4.718 1.00 89.69 177 ALA A N 1
ATOM 1455 C CA . ALA A 1 177 ? 5.797 6.525 5.108 1.00 89.69 177 ALA A CA 1
ATOM 1456 C C . ALA A 1 177 ? 6.516 7.490 4.146 1.00 89.69 177 ALA A C 1
ATOM 1458 O O . ALA A 1 177 ? 5.967 8.523 3.770 1.00 89.69 177 ALA A O 1
ATOM 1459 N N . LEU A 1 178 ? 7.720 7.132 3.689 1.00 90.81 178 LEU A N 1
ATOM 1460 C CA . LEU A 1 178 ? 8.440 7.901 2.671 1.00 90.81 178 LEU A CA 1
ATOM 1461 C C . LEU A 1 178 ? 7.765 7.820 1.290 1.00 90.81 178 LEU A C 1
ATOM 1463 O O . LEU A 1 178 ? 7.819 8.793 0.543 1.00 90.81 178 LEU A O 1
ATOM 1467 N N . SER A 1 179 ? 7.087 6.711 0.968 1.00 91.62 179 SER A N 1
ATOM 1468 C CA . SER A 1 179 ? 6.283 6.576 -0.261 1.00 91.62 179 SER A CA 1
ATOM 1469 C C . SER A 1 179 ? 5.142 7.593 -0.284 1.00 91.62 179 SER A C 1
ATOM 1471 O O . SER A 1 179 ? 4.960 8.278 -1.283 1.00 91.62 179 SER A O 1
ATOM 1473 N N . ALA A 1 180 ? 4.437 7.764 0.842 1.00 90.50 180 ALA A N 1
ATOM 1474 C CA . ALA A 1 180 ? 3.377 8.765 0.984 1.00 90.50 180 ALA A CA 1
ATOM 1475 C C . ALA A 1 180 ? 3.893 10.196 0.741 1.00 90.50 180 ALA A C 1
ATOM 1477 O O . ALA A 1 180 ? 3.229 11.007 0.099 1.00 90.50 180 ALA A O 1
ATOM 1478 N N . PHE A 1 181 ? 5.101 10.503 1.222 1.00 90.56 181 PHE A N 1
ATOM 1479 C CA . PHE A 1 181 ? 5.746 11.788 0.952 1.00 90.56 181 PHE A CA 1
ATOM 1480 C C . PHE A 1 181 ? 6.132 11.943 -0.529 1.00 90.56 181 PHE A C 1
ATOM 1482 O O . PHE A 1 181 ? 5.915 13.001 -1.118 1.00 90.56 181 PHE A O 1
ATOM 1489 N N . ALA A 1 182 ? 6.658 10.887 -1.152 1.00 90.56 182 ALA A N 1
ATOM 1490 C CA . ALA A 1 182 ? 7.009 10.891 -2.569 1.00 90.56 182 ALA A CA 1
ATOM 1491 C C . ALA A 1 182 ? 5.774 11.082 -3.475 1.00 90.56 182 ALA A C 1
ATOM 1493 O O . ALA A 1 182 ? 5.830 11.860 -4.429 1.00 90.56 182 ALA A O 1
ATOM 1494 N N . ASP A 1 183 ? 4.641 10.455 -3.139 1.00 90.06 183 ASP A N 1
ATOM 1495 C CA . ASP A 1 183 ? 3.358 10.643 -3.832 1.00 90.06 183 ASP A CA 1
ATOM 1496 C C . ASP A 1 183 ? 2.879 12.096 -3.785 1.00 90.06 183 ASP A C 1
ATOM 1498 O O . ASP A 1 183 ? 2.383 12.610 -4.791 1.00 90.06 183 ASP A O 1
ATOM 1502 N N . ALA A 1 184 ? 3.073 12.781 -2.653 1.00 90.00 184 ALA A N 1
ATOM 1503 C CA . ALA A 1 184 ? 2.725 14.192 -2.518 1.00 90.00 184 ALA A CA 1
ATOM 1504 C C . ALA A 1 184 ? 3.578 15.099 -3.421 1.00 90.00 184 ALA A C 1
ATOM 1506 O O . ALA A 1 184 ? 3.064 16.065 -3.988 1.00 90.00 184 ALA A O 1
ATOM 1507 N N . LEU A 1 185 ? 4.865 14.779 -3.593 1.00 88.88 185 LEU A N 1
ATOM 1508 C CA . LEU A 1 185 ? 5.768 15.532 -4.469 1.00 88.88 185 LEU A CA 1
ATOM 1509 C C . LEU A 1 185 ? 5.439 15.342 -5.956 1.00 88.88 185 LEU A C 1
ATOM 1511 O O . LEU A 1 185 ? 5.539 16.300 -6.720 1.00 88.88 185 LEU A O 1
ATOM 1515 N N . LEU A 1 186 ? 5.012 14.142 -6.368 1.00 88.31 186 LEU A N 1
ATOM 1516 C CA . LEU A 1 186 ? 4.686 13.840 -7.769 1.00 88.31 186 LEU A CA 1
ATOM 1517 C C . LEU A 1 186 ? 3.478 14.610 -8.314 1.00 88.31 186 LEU A C 1
ATOM 1519 O O . LEU A 1 186 ? 3.326 14.703 -9.530 1.00 88.31 186 LEU A O 1
ATOM 1523 N N . VAL A 1 187 ? 2.609 15.137 -7.448 1.00 88.00 187 VAL A N 1
ATOM 1524 C CA . VAL A 1 187 ? 1.439 15.918 -7.881 1.00 88.00 187 VAL A CA 1
ATOM 1525 C C . VAL A 1 187 ? 1.849 17.234 -8.538 1.00 88.00 187 VAL A C 1
ATOM 1527 O O . VAL A 1 187 ? 1.178 17.699 -9.458 1.00 88.00 187 VAL A O 1
ATOM 1530 N N . TRP A 1 188 ? 2.944 17.840 -8.081 1.00 84.94 188 TRP A N 1
ATOM 1531 C CA . TRP A 1 188 ? 3.380 19.145 -8.558 1.00 84.94 188 TRP A CA 1
ATOM 1532 C C . TRP A 1 188 ? 4.383 18.989 -9.708 1.00 84.94 188 TRP A C 1
ATOM 1534 O O . TRP A 1 188 ? 5.456 18.421 -9.493 1.00 84.94 188 TRP A O 1
ATOM 1544 N N . PRO A 1 189 ? 4.124 19.554 -10.904 1.00 84.00 189 PRO A N 1
ATOM 1545 C CA . PRO A 1 189 ? 5.037 19.427 -12.044 1.00 84.00 189 PRO A CA 1
ATOM 1546 C C . PRO A 1 189 ? 6.459 19.934 -11.760 1.00 84.00 189 PRO A C 1
ATOM 1548 O O . PRO A 1 189 ? 7.431 19.349 -12.228 1.00 84.00 189 PRO A O 1
ATOM 1551 N N . SER A 1 190 ? 6.595 20.986 -10.942 1.00 88.12 190 SER A N 1
ATOM 1552 C CA . SER A 1 190 ? 7.891 21.555 -10.541 1.00 88.12 190 SER A CA 1
ATOM 1553 C C . SER A 1 190 ? 8.710 20.638 -9.628 1.00 88.12 190 SER A C 1
ATOM 1555 O O . SER A 1 190 ? 9.935 20.712 -9.635 1.00 88.12 190 SER A O 1
ATOM 1557 N N . GLN A 1 191 ? 8.051 19.767 -8.857 1.00 88.12 191 GLN A N 1
ATOM 1558 C CA . GLN A 1 191 ? 8.686 18.816 -7.937 1.00 88.12 191 GLN A CA 1
ATOM 1559 C C . GLN A 1 191 ? 8.677 17.382 -8.470 1.00 88.12 191 GLN A C 1
ATOM 1561 O O . GLN A 1 191 ? 9.194 16.486 -7.807 1.00 88.12 191 GLN A O 1
ATOM 1566 N N . PHE A 1 192 ? 8.147 17.156 -9.675 1.00 86.12 192 PHE A N 1
ATOM 1567 C CA . PHE A 1 192 ? 8.001 15.829 -10.266 1.00 86.12 192 PHE A CA 1
ATOM 1568 C C . PHE A 1 192 ? 9.326 15.057 -10.303 1.00 86.12 192 PHE A C 1
ATOM 1570 O O . PHE A 1 192 ? 9.399 13.910 -9.863 1.00 86.12 192 PHE A O 1
ATOM 1577 N N . LEU A 1 193 ? 10.403 15.704 -10.763 1.00 87.19 193 LEU A N 1
ATOM 1578 C CA . LEU A 1 193 ? 11.719 15.072 -10.847 1.00 87.19 193 LEU A CA 1
ATOM 1579 C C . LEU A 1 193 ? 12.278 14.729 -9.455 1.00 87.19 193 LEU A C 1
ATOM 1581 O O . LEU A 1 193 ? 12.781 13.625 -9.247 1.00 87.19 193 LEU A O 1
ATOM 1585 N N . THR A 1 194 ? 12.134 15.638 -8.486 1.00 89.81 194 THR A N 1
ATOM 1586 C CA . THR A 1 194 ? 12.500 15.401 -7.081 1.00 89.81 194 THR A CA 1
ATOM 1587 C C . THR A 1 194 ? 11.714 14.222 -6.504 1.00 89.81 194 THR A C 1
ATOM 1589 O O . THR A 1 194 ? 12.303 13.324 -5.906 1.00 89.81 194 THR A O 1
ATOM 1592 N N . GLY A 1 195 ? 10.399 14.176 -6.739 1.00 90.31 195 GLY A N 1
ATOM 1593 C CA . GLY A 1 195 ? 9.521 13.085 -6.316 1.00 90.31 195 GLY A CA 1
ATOM 1594 C C . GLY A 1 195 ? 9.945 11.735 -6.893 1.00 90.31 195 GLY A C 1
ATOM 1595 O O . GLY A 1 195 ? 10.017 10.754 -6.155 1.00 90.31 195 GLY A O 1
ATOM 1596 N N . MET A 1 196 ? 10.329 11.688 -8.172 1.00 89.06 196 MET A N 1
ATOM 1597 C CA . MET A 1 196 ? 10.862 10.478 -8.809 1.00 89.06 196 MET A CA 1
ATOM 1598 C C . MET A 1 196 ? 12.152 9.980 -8.141 1.00 89.06 196 MET A C 1
ATOM 1600 O O . MET A 1 196 ? 12.290 8.779 -7.901 1.00 89.06 196 MET A O 1
ATOM 1604 N N . PHE A 1 197 ? 13.082 10.872 -7.783 1.00 91.31 197 PHE A N 1
ATOM 1605 C CA . PHE A 1 197 ? 14.300 10.482 -7.060 1.00 91.31 197 PHE A CA 1
ATOM 1606 C C . PHE A 1 197 ? 14.007 9.962 -5.649 1.00 91.31 197 PHE A C 1
ATOM 1608 O O . PHE A 1 197 ? 14.579 8.949 -5.237 1.00 91.31 197 PHE A O 1
ATOM 1615 N N . VAL A 1 198 ? 13.089 10.608 -4.922 1.00 93.44 198 VAL A N 1
ATOM 1616 C CA . VAL A 1 198 ? 12.637 10.124 -3.608 1.00 93.44 198 VAL A CA 1
ATOM 1617 C C . VAL A 1 198 ? 11.987 8.745 -3.748 1.00 93.44 198 VAL A C 1
ATOM 1619 O O . VAL A 1 198 ? 12.287 7.849 -2.959 1.00 93.44 198 VAL A O 1
ATOM 1622 N N . PHE A 1 199 ? 11.182 8.521 -4.791 1.00 91.69 199 PHE A N 1
ATOM 1623 C CA . PHE A 1 199 ? 10.618 7.206 -5.086 1.00 91.69 199 PHE A CA 1
ATOM 1624 C C . PHE A 1 199 ? 11.696 6.160 -5.359 1.00 91.69 199 PHE A C 1
ATOM 1626 O O . PHE A 1 199 ? 11.620 5.065 -4.809 1.00 91.69 199 PHE A O 1
ATOM 1633 N N . VAL A 1 200 ? 12.727 6.463 -6.149 1.00 93.06 200 VAL A N 1
ATOM 1634 C C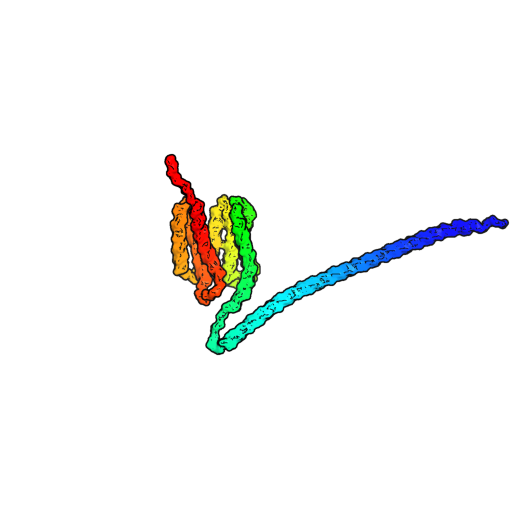A . VAL A 1 200 ? 13.850 5.529 -6.343 1.00 93.06 200 VAL A CA 1
ATOM 1635 C C . VAL A 1 200 ? 14.488 5.163 -5.001 1.00 93.06 200 VAL A C 1
ATOM 1637 O O . VAL A 1 200 ? 14.668 3.979 -4.718 1.00 93.06 200 VAL A O 1
ATOM 1640 N N . ALA A 1 201 ? 14.761 6.146 -4.139 1.00 94.25 201 ALA A N 1
ATOM 1641 C CA . ALA A 1 201 ? 15.327 5.900 -2.812 1.00 94.25 201 ALA A CA 1
ATOM 1642 C C . ALA A 1 201 ? 14.418 5.011 -1.939 1.00 94.25 201 ALA A C 1
ATOM 1644 O O . ALA A 1 201 ? 14.896 4.084 -1.283 1.00 94.25 201 ALA A O 1
ATOM 1645 N N . VAL A 1 202 ? 13.104 5.234 -1.983 1.00 93.94 202 VAL A N 1
ATOM 1646 C CA . VAL A 1 202 ? 12.090 4.409 -1.311 1.00 93.94 202 VAL A CA 1
ATOM 1647 C C . VAL A 1 202 ? 12.119 2.957 -1.805 1.00 93.94 202 VAL A C 1
ATOM 1649 O O . VAL A 1 202 ? 12.142 2.030 -0.995 1.00 93.94 202 VAL A O 1
ATOM 1652 N N . HIS A 1 203 ? 12.184 2.728 -3.119 1.00 92.88 203 HIS A N 1
ATOM 1653 C CA . HIS A 1 203 ? 12.262 1.376 -3.682 1.00 92.88 203 HIS A CA 1
ATOM 1654 C C . HIS A 1 203 ? 13.568 0.668 -3.296 1.00 92.88 203 HIS A C 1
ATOM 1656 O O . HIS A 1 203 ? 13.560 -0.526 -2.989 1.00 92.88 203 HIS A O 1
ATOM 1662 N N . LEU A 1 204 ? 14.685 1.398 -3.229 1.00 93.06 204 LEU A N 1
ATOM 1663 C CA . LEU A 1 204 ? 15.950 0.864 -2.718 1.00 93.06 204 LEU A CA 1
ATOM 1664 C C . LEU A 1 204 ? 15.850 0.478 -1.233 1.00 93.06 204 LEU A C 1
ATOM 1666 O O . LEU A 1 204 ? 16.365 -0.572 -0.842 1.00 93.06 204 LEU A O 1
ATOM 1670 N N . LEU A 1 205 ? 15.138 1.261 -0.414 1.00 91.75 205 LEU A N 1
ATOM 1671 C CA . LEU A 1 205 ? 14.847 0.902 0.979 1.00 91.75 205 LEU A CA 1
ATOM 1672 C C . LEU A 1 205 ? 13.993 -0.368 1.077 1.00 91.75 205 LEU A C 1
ATOM 1674 O O . LEU A 1 205 ? 14.281 -1.218 1.922 1.00 91.75 205 LEU A O 1
ATOM 1678 N N . TYR A 1 206 ? 13.001 -0.545 0.200 1.00 88.62 206 TYR A N 1
ATOM 1679 C CA . TYR A 1 206 ? 12.232 -1.790 0.119 1.00 88.62 206 TYR A CA 1
ATOM 1680 C C . TYR A 1 206 ? 13.105 -2.988 -0.262 1.00 88.62 206 TYR A C 1
ATOM 1682 O O . TYR A 1 206 ? 13.058 -4.017 0.411 1.00 88.62 206 TYR A O 1
ATOM 1690 N N . ILE A 1 207 ? 13.961 -2.854 -1.278 1.00 90.75 207 ILE A N 1
ATOM 1691 C CA . ILE A 1 207 ? 14.919 -3.900 -1.675 1.00 90.75 207 ILE A CA 1
ATOM 1692 C C . ILE A 1 207 ? 15.828 -4.271 -0.492 1.00 90.75 207 ILE A C 1
ATOM 1694 O O . ILE A 1 207 ? 16.013 -5.454 -0.192 1.00 90.75 207 ILE A O 1
ATOM 1698 N N . ALA A 1 208 ? 16.341 -3.271 0.229 1.00 90.50 208 ALA A N 1
ATOM 1699 C CA . ALA A 1 208 ? 17.158 -3.472 1.422 1.00 90.50 208 ALA A CA 1
ATOM 1700 C C . ALA A 1 208 ? 16.376 -4.095 2.595 1.00 90.50 208 ALA A C 1
ATOM 1702 O O . ALA A 1 208 ? 16.961 -4.807 3.416 1.00 90.50 208 ALA A O 1
ATOM 1703 N N . ALA A 1 209 ? 15.068 -3.842 2.694 1.00 86.69 209 ALA A N 1
ATOM 1704 C CA . ALA A 1 209 ? 14.195 -4.467 3.682 1.00 86.69 209 ALA A CA 1
ATOM 1705 C C . ALA A 1 209 ? 13.941 -5.946 3.352 1.00 86.69 209 ALA A C 1
ATOM 1707 O O . ALA A 1 209 ? 14.076 -6.793 4.233 1.00 86.69 209 ALA A O 1
ATOM 1708 N N . PHE A 1 210 ? 13.630 -6.278 2.095 1.00 84.31 210 PHE A N 1
ATOM 1709 C CA . PHE A 1 210 ? 13.371 -7.658 1.670 1.00 84.31 210 PHE A CA 1
ATOM 1710 C C . PHE A 1 210 ? 14.622 -8.544 1.731 1.00 84.31 210 PHE A C 1
ATOM 1712 O O . PHE A 1 210 ? 14.532 -9.704 2.147 1.00 84.31 210 PHE A O 1
ATOM 1719 N N . GLY A 1 211 ? 15.786 -7.985 1.385 1.00 86.00 211 GLY A N 1
ATOM 1720 C CA . GLY A 1 211 ? 17.053 -8.707 1.322 1.00 86.00 211 GLY A CA 1
ATOM 1721 C C . GLY A 1 211 ? 17.147 -9.658 0.122 1.00 86.00 211 GLY A C 1
ATOM 1722 O O . GLY A 1 211 ? 16.240 -9.762 -0.699 1.00 86.00 211 GLY A O 1
ATOM 1723 N N . PHE A 1 212 ? 18.276 -10.364 0.005 1.00 85.50 212 PHE A N 1
ATOM 1724 C CA . PHE A 1 212 ? 18.594 -11.209 -1.162 1.00 85.50 212 PHE A CA 1
ATOM 17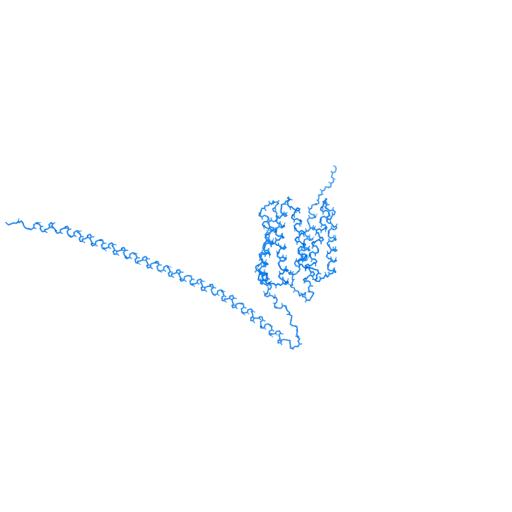25 C C . PHE A 1 212 ? 18.555 -12.718 -0.885 1.00 85.50 212 PHE A C 1
ATOM 1727 O O . PHE A 1 212 ? 18.947 -13.515 -1.736 1.00 85.50 212 PHE A O 1
ATOM 1734 N N . ARG A 1 213 ? 18.093 -13.135 0.298 1.00 82.00 213 ARG A N 1
ATOM 1735 C CA . ARG A 1 213 ? 18.001 -14.550 0.675 1.00 82.00 213 ARG A CA 1
ATOM 1736 C C . ARG A 1 213 ? 16.538 -14.924 0.939 1.00 82.00 213 ARG A C 1
ATOM 1738 O O . ARG A 1 213 ? 15.936 -14.285 1.800 1.00 82.00 213 ARG A O 1
ATOM 1745 N N . PRO A 1 214 ? 15.988 -15.955 0.266 1.00 84.44 214 PRO A N 1
ATOM 1746 C CA . PRO A 1 214 ? 16.585 -16.765 -0.811 1.00 84.44 214 PRO A CA 1
ATOM 1747 C C . PRO A 1 214 ? 16.662 -16.013 -2.161 1.00 84.44 214 PRO A C 1
ATOM 1749 O O . PRO A 1 214 ? 15.814 -15.178 -2.458 1.00 84.44 214 PRO A O 1
ATOM 1752 N N . LEU A 1 215 ? 17.663 -16.311 -3.006 1.00 83.12 215 LEU A N 1
ATOM 1753 C CA . LEU A 1 215 ? 17.915 -15.516 -4.223 1.00 83.12 215 LEU A CA 1
ATOM 1754 C C . LEU A 1 215 ? 16.916 -15.797 -5.361 1.00 83.12 215 LEU A C 1
ATOM 1756 O O . LEU A 1 215 ? 16.391 -14.852 -5.939 1.00 83.12 215 LEU A O 1
ATOM 1760 N N . ARG A 1 216 ? 16.643 -17.072 -5.672 1.00 85.50 216 ARG A N 1
ATOM 1761 C CA . ARG A 1 216 ? 15.717 -17.530 -6.737 1.00 85.50 216 ARG A CA 1
ATOM 1762 C C . ARG A 1 216 ? 15.919 -16.821 -8.094 1.00 85.50 216 ARG A C 1
ATOM 1764 O O . ARG A 1 216 ? 15.053 -16.052 -8.517 1.00 85.50 216 ARG A O 1
ATOM 1771 N N . PRO A 1 217 ? 17.040 -17.085 -8.793 1.00 90.12 217 PRO A N 1
ATOM 1772 C CA . PRO A 1 217 ? 17.406 -16.381 -10.026 1.00 90.12 217 PRO A CA 1
ATOM 1773 C C . PRO A 1 217 ? 16.436 -16.620 -11.187 1.00 90.12 217 PRO A C 1
ATOM 1775 O O . PRO A 1 217 ? 16.171 -15.685 -11.928 1.00 90.12 217 PRO A O 1
ATOM 1778 N N . ALA A 1 218 ? 15.840 -17.813 -11.310 1.00 89.75 218 ALA A N 1
ATOM 1779 C CA . ALA A 1 218 ? 14.897 -18.120 -12.392 1.00 89.75 218 ALA A CA 1
ATOM 1780 C C . ALA A 1 218 ? 13.685 -17.167 -12.421 1.00 89.75 218 ALA A C 1
ATOM 1782 O O . ALA A 1 218 ? 13.313 -16.673 -13.481 1.00 89.75 218 ALA A O 1
ATOM 1783 N N . LEU A 1 219 ? 13.118 -16.844 -11.250 1.00 87.44 219 LEU A N 1
ATOM 1784 C CA . LEU A 1 219 ? 12.013 -15.883 -11.144 1.00 87.44 219 LEU A CA 1
ATOM 1785 C C . LEU A 1 219 ? 12.465 -14.463 -11.504 1.00 87.44 219 LEU A C 1
ATOM 1787 O O . LEU A 1 219 ? 11.720 -13.721 -12.134 1.00 87.44 219 LEU A O 1
ATOM 1791 N N . GLY A 1 220 ? 13.699 -14.105 -11.146 1.00 89.06 220 GLY A N 1
ATOM 1792 C CA . GLY A 1 220 ? 14.296 -12.827 -11.520 1.00 89.06 220 GLY A CA 1
ATOM 1793 C C . GLY A 1 220 ? 14.437 -12.711 -13.029 1.00 89.06 220 GLY A C 1
ATOM 1794 O O . GLY A 1 220 ? 13.923 -11.765 -13.609 1.00 89.06 220 GLY A O 1
ATOM 1795 N N . VAL A 1 221 ? 15.057 -13.705 -13.670 1.00 93.38 221 VAL A N 1
ATOM 1796 C CA . VAL A 1 221 ? 15.227 -13.748 -15.131 1.00 93.38 221 VAL A CA 1
ATOM 1797 C C . VAL A 1 221 ? 13.880 -13.639 -15.844 1.00 93.38 221 VAL A C 1
ATOM 1799 O O . VAL A 1 221 ? 13.757 -12.829 -16.757 1.00 93.38 221 VAL A O 1
ATOM 1802 N N . ALA A 1 222 ? 12.858 -14.377 -15.398 1.00 89.25 222 ALA A N 1
ATOM 1803 C CA . ALA A 1 222 ? 11.519 -14.298 -15.981 1.00 89.25 222 ALA A CA 1
ATOM 1804 C C . ALA A 1 222 ? 10.913 -12.885 -15.869 1.00 89.25 222 ALA A C 1
ATOM 1806 O O . ALA A 1 222 ? 10.436 -12.338 -16.865 1.00 89.25 222 ALA A O 1
ATOM 1807 N N . LEU A 1 223 ? 10.980 -12.261 -14.685 1.00 88.69 223 LEU A N 1
ATOM 1808 C CA . LEU A 1 223 ? 10.470 -10.903 -14.479 1.00 88.69 223 LEU A CA 1
ATOM 1809 C C . LEU A 1 223 ? 11.249 -9.867 -15.302 1.00 88.69 223 LEU A C 1
ATOM 1811 O O . LEU A 1 223 ? 10.631 -9.065 -16.000 1.00 88.69 223 LEU A O 1
ATOM 1815 N N . TYR A 1 224 ? 12.585 -9.913 -15.293 1.00 92.75 224 TYR A N 1
ATOM 1816 C CA . TYR A 1 224 ? 13.410 -8.999 -16.087 1.00 92.75 224 TYR A CA 1
ATOM 1817 C C . TYR A 1 224 ? 13.168 -9.160 -17.585 1.00 92.75 224 TYR A C 1
ATOM 1819 O O . TYR A 1 224 ? 12.985 -8.149 -18.256 1.00 92.75 224 TYR A O 1
ATOM 1827 N N . ALA A 1 225 ? 13.083 -10.387 -18.104 1.00 91.38 225 ALA A N 1
ATOM 1828 C CA . ALA A 1 225 ? 12.778 -10.631 -19.512 1.00 91.38 225 ALA A CA 1
ATOM 1829 C C . ALA A 1 225 ? 11.402 -10.067 -19.901 1.00 91.38 225 ALA A C 1
ATOM 1831 O O . ALA A 1 225 ? 11.301 -9.338 -20.886 1.00 91.38 225 ALA A O 1
ATOM 1832 N N . SER A 1 226 ? 10.366 -10.321 -19.090 1.00 87.56 226 SER A N 1
ATOM 1833 C CA . SER A 1 226 ? 9.021 -9.776 -19.335 1.00 87.56 226 SER A CA 1
ATOM 1834 C C . SER A 1 226 ? 8.994 -8.242 -19.314 1.00 87.56 226 SER A C 1
ATOM 1836 O O . SER A 1 226 ? 8.374 -7.615 -20.170 1.00 87.56 226 SER A O 1
ATOM 1838 N N . SER A 1 227 ? 9.731 -7.623 -18.387 1.00 87.75 227 SER A N 1
ATOM 1839 C CA . SER A 1 227 ? 9.810 -6.166 -18.272 1.00 87.75 227 SER A CA 1
ATOM 1840 C C . SER A 1 227 ? 10.635 -5.524 -19.388 1.00 87.75 227 SER A C 1
ATOM 1842 O O . SER A 1 227 ? 10.255 -4.476 -19.896 1.00 87.75 227 SER A O 1
ATOM 1844 N N . ALA A 1 228 ? 11.732 -6.159 -19.814 1.00 89.69 228 ALA A N 1
ATOM 1845 C CA . ALA A 1 228 ? 12.560 -5.690 -20.919 1.00 89.69 228 ALA A CA 1
ATOM 1846 C C . ALA A 1 228 ? 11.783 -5.741 -22.235 1.00 89.69 228 ALA A C 1
ATOM 1848 O O . ALA A 1 228 ? 11.839 -4.795 -23.019 1.00 89.69 228 ALA A O 1
ATOM 1849 N N . TRP A 1 229 ? 11.002 -6.807 -22.437 1.00 88.88 229 TRP A N 1
ATOM 1850 C CA . TRP A 1 229 ? 10.073 -6.906 -23.555 1.00 88.88 229 TRP A CA 1
ATOM 1851 C C . TRP A 1 229 ? 9.057 -5.756 -23.532 1.00 88.88 229 TRP A C 1
ATOM 1853 O O . TRP A 1 229 ? 8.961 -5.026 -24.513 1.00 88.88 229 TRP A O 1
ATOM 1863 N N . ALA A 1 230 ? 8.394 -5.492 -22.403 1.00 85.06 230 ALA A N 1
ATOM 1864 C CA . ALA A 1 230 ? 7.448 -4.376 -22.292 1.00 85.06 230 ALA A CA 1
ATOM 1865 C C . ALA A 1 230 ? 8.099 -2.995 -22.529 1.00 85.06 230 ALA A C 1
ATOM 1867 O O . ALA A 1 230 ? 7.572 -2.168 -23.272 1.00 85.06 230 ALA A O 1
ATOM 1868 N N . VAL A 1 231 ? 9.277 -2.746 -21.947 1.00 86.38 231 VAL A N 1
ATOM 1869 C CA . VAL A 1 231 ? 10.022 -1.487 -22.121 1.00 86.38 231 VAL A CA 1
ATOM 1870 C C . VAL A 1 231 ? 10.460 -1.290 -23.573 1.00 86.38 231 VAL A C 1
ATOM 1872 O O . VAL A 1 231 ? 10.468 -0.155 -24.045 1.00 86.38 231 VAL A O 1
ATOM 1875 N N . SER A 1 232 ? 10.764 -2.364 -24.309 1.00 88.06 232 SER A N 1
ATOM 1876 C CA . SER A 1 232 ? 11.151 -2.262 -25.722 1.00 88.06 232 SER A CA 1
ATOM 1877 C C . SER A 1 232 ? 10.055 -1.659 -26.615 1.00 88.06 232 SER A C 1
ATOM 1879 O O . SER A 1 232 ? 10.384 -0.963 -27.572 1.00 88.06 232 SER A O 1
ATOM 1881 N N . PHE A 1 233 ? 8.774 -1.829 -26.262 1.00 88.62 233 PHE A N 1
ATOM 1882 C CA . PHE A 1 233 ? 7.653 -1.169 -26.946 1.00 88.62 233 PHE A CA 1
ATOM 1883 C C . PHE A 1 233 ? 7.461 0.290 -26.523 1.00 88.62 233 PHE A C 1
ATOM 1885 O O . PHE A 1 233 ? 6.970 1.098 -27.307 1.00 88.62 233 PHE A O 1
ATOM 1892 N N . LEU A 1 234 ? 7.851 0.642 -25.296 1.00 84.06 234 LEU A N 1
ATOM 1893 C CA . LEU A 1 234 ? 7.642 1.975 -24.733 1.00 84.06 234 LEU A CA 1
ATOM 1894 C C . LEU A 1 234 ? 8.731 2.971 -25.160 1.00 84.06 234 LEU A C 1
ATOM 1896 O O . LEU A 1 234 ? 8.439 4.130 -25.445 1.00 84.06 234 LEU A O 1
ATOM 1900 N N . VAL A 1 235 ? 9.987 2.520 -25.227 1.00 84.81 235 VAL A N 1
ATOM 1901 C CA . VAL A 1 235 ? 11.161 3.359 -25.531 1.00 84.81 235 VAL A CA 1
ATOM 1902 C C . VAL A 1 235 ? 11.056 4.134 -26.855 1.00 84.81 235 VAL A C 1
ATOM 1904 O O . VAL A 1 235 ? 11.393 5.319 -26.839 1.00 84.81 235 VAL A O 1
ATOM 1907 N N . PRO A 1 236 ? 10.556 3.562 -27.970 1.00 87.81 236 PRO A N 1
ATOM 1908 C CA . PRO A 1 236 ? 10.407 4.290 -29.233 1.00 87.81 236 PRO A CA 1
ATOM 1909 C C . PRO A 1 236 ? 9.503 5.531 -29.156 1.00 87.81 236 PRO A C 1
ATOM 1911 O O . PRO A 1 236 ? 9.643 6.438 -29.973 1.00 87.81 236 PRO A O 1
ATOM 1914 N N . GLY A 1 237 ? 8.586 5.592 -28.182 1.00 84.38 237 GLY A N 1
ATOM 1915 C CA . GLY A 1 237 ? 7.687 6.731 -27.971 1.00 84.38 237 GLY A CA 1
ATOM 1916 C C . GLY A 1 237 ? 8.237 7.820 -27.041 1.00 84.38 237 GLY A C 1
ATOM 1917 O O . GLY A 1 237 ? 7.616 8.874 -26.898 1.00 84.38 237 GLY A O 1
ATOM 1918 N N . LEU A 1 238 ? 9.384 7.591 -26.394 1.00 84.38 238 LEU A N 1
ATOM 1919 C CA . LEU A 1 238 ? 9.946 8.502 -25.396 1.00 84.38 238 LEU A CA 1
ATOM 1920 C C . LEU A 1 238 ? 10.939 9.487 -26.025 1.00 84.38 238 LEU A C 1
ATOM 1922 O O . LEU A 1 238 ? 11.664 9.169 -26.964 1.00 84.38 238 LEU A O 1
ATOM 1926 N N . LYS A 1 239 ? 11.005 10.702 -25.473 1.00 87.44 239 LYS A N 1
ATOM 1927 C CA . LYS A 1 239 ? 11.936 11.755 -25.906 1.00 87.44 239 LYS A CA 1
ATOM 1928 C C . LYS A 1 239 ? 12.794 12.242 -24.739 1.00 87.44 239 LYS A C 1
ATOM 1930 O O . LYS A 1 239 ? 12.356 12.258 -23.589 1.00 87.44 239 LYS A O 1
ATOM 1935 N N . GLY A 1 240 ? 14.012 12.680 -25.051 1.00 86.31 240 GLY A N 1
ATOM 1936 C CA . GLY A 1 240 ? 14.918 13.309 -24.088 1.00 86.31 240 GLY A CA 1
ATOM 1937 C C . GLY A 1 240 ? 15.386 12.362 -22.967 1.00 86.31 240 GLY A C 1
ATOM 1938 O O . GLY A 1 240 ? 15.564 11.168 -23.212 1.00 86.31 240 GLY A O 1
ATOM 1939 N N . PRO A 1 241 ? 15.597 12.859 -21.731 1.00 83.25 241 PRO A N 1
ATOM 1940 C CA . PRO A 1 241 ? 16.181 12.073 -20.637 1.00 83.25 241 PRO A CA 1
ATOM 1941 C C . PRO A 1 241 ? 15.303 10.897 -20.176 1.00 83.25 241 PRO A C 1
ATOM 1943 O O . PRO A 1 241 ? 15.805 9.974 -19.531 1.00 83.25 241 PRO A O 1
ATOM 1946 N N . LEU A 1 242 ? 14.013 10.880 -20.538 1.00 81.81 242 LEU A N 1
ATOM 1947 C CA . LEU A 1 242 ? 13.100 9.783 -20.211 1.00 81.81 242 LEU A CA 1
ATOM 1948 C C . LEU A 1 242 ? 13.486 8.467 -20.900 1.00 81.81 242 LEU A C 1
ATOM 1950 O O . LEU A 1 242 ? 13.219 7.406 -20.341 1.00 81.81 242 LEU A O 1
ATOM 1954 N N . VAL A 1 243 ? 14.164 8.523 -22.055 1.00 88.19 243 VAL A N 1
ATOM 1955 C CA . VAL A 1 243 ? 14.633 7.331 -22.788 1.00 88.19 243 VAL A CA 1
ATOM 1956 C C . VAL A 1 243 ? 15.565 6.476 -21.926 1.00 88.19 243 VAL A C 1
ATOM 1958 O O . VAL A 1 243 ? 15.485 5.253 -21.971 1.00 88.19 243 VAL A O 1
ATOM 1961 N N . LEU A 1 244 ? 16.414 7.108 -21.105 1.00 88.06 244 LEU A N 1
ATOM 1962 C CA . LEU A 1 244 ? 17.308 6.412 -20.174 1.00 88.06 244 LEU A CA 1
ATOM 1963 C C . LEU A 1 244 ? 16.676 6.223 -18.789 1.00 88.06 244 LEU A C 1
ATOM 1965 O O . LEU A 1 244 ? 16.860 5.179 -18.160 1.00 88.06 244 LEU A O 1
ATOM 1969 N N . ALA A 1 245 ? 15.921 7.214 -18.307 1.00 86.62 245 ALA A N 1
ATOM 1970 C CA . ALA A 1 245 ? 15.335 7.167 -16.971 1.00 86.62 245 ALA A CA 1
ATOM 1971 C C . ALA A 1 245 ? 14.295 6.044 -16.823 1.00 86.62 245 ALA A C 1
ATOM 1973 O O . ALA A 1 245 ? 14.267 5.382 -15.788 1.00 86.62 245 ALA A O 1
ATOM 1974 N N . VAL A 1 246 ? 13.470 5.789 -17.846 1.00 87.44 246 VAL A N 1
ATOM 1975 C CA . VAL A 1 246 ? 12.394 4.786 -17.781 1.00 87.44 246 VAL A CA 1
ATOM 1976 C C . VAL A 1 246 ? 12.930 3.350 -17.675 1.00 87.44 246 VAL A C 1
ATOM 1978 O O . VAL A 1 246 ? 12.507 2.649 -16.751 1.00 87.44 246 VAL A O 1
ATOM 1981 N N . PRO A 1 247 ? 13.878 2.884 -18.514 1.00 90.25 247 PR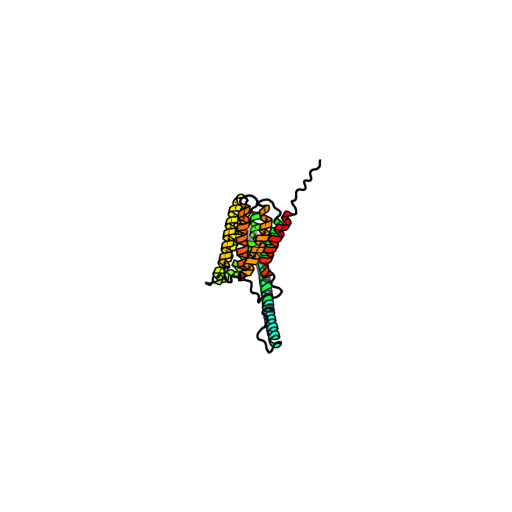O A N 1
ATOM 1982 C CA . PRO A 1 247 ? 14.479 1.559 -18.343 1.00 90.25 247 PRO A CA 1
ATOM 1983 C C . PRO A 1 247 ? 15.176 1.392 -16.989 1.00 90.25 247 PRO A C 1
ATOM 1985 O O . PRO A 1 247 ? 15.011 0.365 -16.330 1.00 90.25 247 PRO A O 1
ATOM 1988 N N . LEU A 1 248 ? 15.913 2.415 -16.540 1.00 91.19 248 LEU A N 1
ATOM 1989 C CA . LEU A 1 248 ? 16.636 2.372 -15.268 1.00 91.19 248 LEU A CA 1
ATOM 1990 C C . LEU A 1 248 ? 15.678 2.307 -14.073 1.00 91.19 248 LEU A C 1
ATOM 1992 O O . LEU A 1 248 ? 15.865 1.495 -13.167 1.00 91.19 248 LEU A O 1
ATOM 1996 N N . TYR A 1 249 ? 14.611 3.105 -14.097 1.00 90.25 249 TYR A N 1
ATOM 1997 C CA . TYR A 1 249 ? 13.561 3.055 -13.085 1.00 90.25 249 TYR A CA 1
ATOM 1998 C C . TYR A 1 249 ? 12.841 1.701 -13.086 1.00 90.25 249 TYR A C 1
ATOM 2000 O O . TYR A 1 249 ? 12.644 1.096 -12.032 1.00 90.25 249 TYR A O 1
ATOM 2008 N N . THR A 1 250 ? 12.531 1.173 -14.273 1.00 90.44 250 THR A N 1
ATOM 2009 C CA . THR A 1 250 ? 11.899 -0.145 -14.428 1.00 90.44 250 THR A CA 1
ATOM 2010 C C . THR A 1 250 ? 12.770 -1.249 -13.833 1.00 90.44 250 THR A C 1
ATOM 2012 O O . THR A 1 250 ? 12.259 -2.119 -13.130 1.00 90.44 250 THR A O 1
ATOM 2015 N N . ALA A 1 251 ? 14.091 -1.189 -14.019 1.00 93.00 251 ALA A N 1
ATOM 2016 C CA . ALA A 1 251 ? 15.009 -2.147 -13.413 1.00 93.00 251 ALA A CA 1
ATOM 2017 C C . ALA A 1 251 ? 14.933 -2.132 -11.875 1.00 93.00 251 ALA A C 1
ATOM 2019 O O . ALA A 1 251 ? 14.932 -3.199 -11.255 1.00 93.00 251 ALA A O 1
ATOM 2020 N N . VAL A 1 252 ? 14.806 -0.956 -11.247 1.00 93.12 252 VAL A N 1
ATOM 2021 C CA . VAL A 1 252 ? 14.619 -0.833 -9.788 1.00 93.12 252 VAL A CA 1
ATOM 2022 C C . VAL A 1 252 ? 13.286 -1.450 -9.348 1.00 93.12 252 VAL A C 1
ATOM 2024 O O . VAL A 1 252 ? 13.272 -2.257 -8.415 1.00 93.12 252 VAL A O 1
ATOM 2027 N N . LEU A 1 253 ? 12.184 -1.147 -10.045 1.00 90.38 253 LEU A N 1
ATOM 2028 C CA . LEU A 1 253 ? 10.860 -1.717 -9.754 1.00 90.38 253 LEU A CA 1
ATOM 2029 C C . LEU A 1 253 ? 10.847 -3.245 -9.856 1.00 90.38 253 LEU A C 1
ATOM 2031 O O . LEU A 1 253 ? 10.367 -3.932 -8.954 1.00 90.38 253 LEU A O 1
ATOM 2035 N N . VAL A 1 254 ? 11.421 -3.786 -10.930 1.00 91.38 254 VAL A N 1
ATOM 2036 C CA . VAL A 1 254 ? 11.509 -5.232 -11.168 1.00 91.38 254 VAL A CA 1
ATOM 2037 C C . VAL A 1 254 ? 12.388 -5.901 -10.119 1.00 91.38 254 VAL A C 1
ATOM 2039 O O . VAL A 1 254 ? 12.037 -6.975 -9.629 1.00 91.38 254 VAL A O 1
ATOM 2042 N N . THR A 1 255 ? 13.480 -5.251 -9.698 1.00 92.88 255 THR A N 1
ATOM 2043 C CA . THR A 1 255 ? 14.296 -5.732 -8.573 1.00 92.88 255 THR A CA 1
ATOM 2044 C C . THR A 1 255 ? 13.443 -5.842 -7.312 1.00 92.88 255 THR A C 1
ATOM 2046 O O . THR A 1 255 ? 13.428 -6.894 -6.672 1.00 92.88 255 THR A O 1
ATOM 2049 N N . MET A 1 256 ? 12.707 -4.782 -6.959 1.00 92.25 256 MET A N 1
ATOM 2050 C CA . MET A 1 256 ? 11.843 -4.767 -5.777 1.00 92.25 256 MET A CA 1
ATOM 2051 C C . MET A 1 256 ? 10.792 -5.881 -5.841 1.00 92.25 256 MET A C 1
ATOM 2053 O O . MET A 1 256 ? 10.670 -6.648 -4.884 1.00 92.25 256 MET A O 1
ATOM 2057 N N . LEU A 1 257 ? 10.088 -6.016 -6.970 1.00 87.00 257 LEU A N 1
ATOM 2058 C CA . LEU A 1 257 ? 9.088 -7.062 -7.183 1.00 87.00 257 LEU A CA 1
ATOM 2059 C C . LEU A 1 257 ? 9.708 -8.458 -7.053 1.00 87.00 257 LEU A C 1
ATOM 2061 O O . LEU A 1 257 ? 9.187 -9.305 -6.329 1.00 87.00 257 LEU A O 1
ATOM 2065 N N . TRP A 1 258 ? 10.862 -8.691 -7.683 1.00 89.12 258 TRP A N 1
ATOM 2066 C CA . TRP A 1 258 ? 11.582 -9.957 -7.582 1.00 89.12 258 TRP A CA 1
ATOM 2067 C C . TRP A 1 258 ? 11.969 -10.284 -6.139 1.00 89.12 258 TRP A C 1
ATOM 2069 O O . TRP A 1 258 ? 11.870 -11.443 -5.739 1.00 89.12 258 TRP A O 1
ATOM 2079 N N . ARG A 1 259 ? 12.428 -9.307 -5.344 1.00 89.62 259 ARG A N 1
ATOM 2080 C CA . ARG A 1 259 ? 12.778 -9.537 -3.928 1.00 89.62 259 ARG A CA 1
ATOM 2081 C C . ARG A 1 259 ? 11.548 -9.798 -3.064 1.00 89.62 259 ARG A C 1
ATOM 2083 O O . ARG A 1 259 ? 11.587 -10.725 -2.258 1.00 89.62 259 ARG A O 1
ATOM 2090 N N . ALA A 1 260 ? 10.462 -9.055 -3.271 1.00 84.25 260 ALA A N 1
ATOM 2091 C CA . ALA A 1 260 ? 9.202 -9.263 -2.561 1.00 84.25 260 ALA A CA 1
ATOM 2092 C C . ALA A 1 260 ? 8.646 -10.673 -2.820 1.00 84.25 260 ALA A C 1
ATOM 2094 O O . ALA A 1 260 ? 8.401 -11.435 -1.886 1.00 84.25 260 ALA A O 1
ATOM 2095 N N . VAL A 1 261 ? 8.553 -11.068 -4.094 1.00 82.38 261 VAL A N 1
ATOM 2096 C CA . VAL A 1 261 ? 8.047 -12.388 -4.488 1.00 82.38 261 VAL A CA 1
ATOM 2097 C C . VAL A 1 261 ? 8.995 -13.497 -4.025 1.00 82.38 261 VAL A C 1
ATOM 2099 O O . VAL A 1 261 ? 8.553 -14.488 -3.452 1.00 82.38 261 VAL A O 1
ATOM 2102 N N . ALA A 1 262 ? 10.312 -13.346 -4.199 1.00 83.88 262 ALA A N 1
ATOM 2103 C CA . ALA A 1 262 ? 11.266 -14.382 -3.801 1.00 83.88 262 ALA A CA 1
ATOM 2104 C C . ALA A 1 262 ? 11.280 -14.654 -2.291 1.00 83.88 262 ALA A C 1
ATOM 2106 O O . ALA A 1 262 ? 11.580 -15.786 -1.908 1.00 83.88 262 ALA A O 1
ATOM 2107 N N . ARG A 1 263 ? 10.945 -13.666 -1.454 1.00 75.12 263 ARG A N 1
ATOM 2108 C CA . ARG A 1 263 ? 10.840 -13.826 0.000 1.00 75.12 263 ARG A CA 1
ATOM 2109 C C . ARG A 1 263 ? 9.613 -14.645 0.415 1.00 75.12 263 ARG A C 1
ATOM 2111 O O . ARG A 1 263 ? 9.754 -15.521 1.263 1.00 75.12 263 ARG A O 1
ATOM 2118 N N . ASP A 1 264 ? 8.463 -14.414 -0.219 1.00 62.16 264 ASP A N 1
ATOM 2119 C CA . ASP A 1 264 ? 7.173 -14.990 0.204 1.00 62.16 264 ASP A CA 1
ATOM 2120 C C . ASP A 1 264 ? 6.722 -16.224 -0.601 1.00 62.16 264 ASP A C 1
ATOM 2122 O O . ASP A 1 264 ? 5.734 -16.874 -0.253 1.00 62.16 264 ASP A O 1
ATOM 2126 N N . TRP A 1 265 ? 7.435 -16.585 -1.673 1.00 61.56 265 TRP A N 1
ATOM 2127 C CA . TRP A 1 265 ? 7.057 -17.697 -2.553 1.00 61.56 265 TRP A CA 1
ATOM 2128 C C . TRP A 1 265 ? 7.350 -19.074 -1.929 1.00 61.56 265 TRP A C 1
ATOM 2130 O O . TRP A 1 265 ? 8.345 -19.715 -2.255 1.00 61.56 265 TRP A O 1
ATOM 2140 N N . ASP A 1 266 ? 6.533 -19.559 -0.997 1.00 47.47 266 ASP A N 1
ATOM 2141 C CA . ASP A 1 266 ? 6.616 -20.944 -0.507 1.00 47.47 266 ASP A CA 1
ATOM 2142 C C . ASP A 1 266 ? 5.639 -21.857 -1.275 1.00 47.47 266 ASP A C 1
ATOM 2144 O O . ASP A 1 266 ? 4.423 -21.832 -1.058 1.00 47.47 266 ASP A O 1
ATOM 2148 N N . PHE A 1 267 ? 6.183 -22.677 -2.186 1.00 41.69 267 PHE A N 1
ATOM 2149 C CA . PHE A 1 267 ? 5.433 -23.566 -3.091 1.00 41.69 267 PHE A CA 1
ATOM 2150 C C . PHE A 1 267 ? 4.557 -24.591 -2.345 1.00 41.69 267 PHE A C 1
ATOM 2152 O O . PHE A 1 267 ? 3.590 -25.100 -2.903 1.00 41.69 267 PHE A O 1
ATOM 2159 N N . ARG A 1 268 ? 4.852 -24.872 -1.066 1.00 40.44 268 ARG A N 1
ATOM 2160 C CA . ARG A 1 268 ? 4.086 -25.814 -0.227 1.00 40.44 268 ARG A CA 1
ATOM 2161 C C . ARG A 1 268 ? 2.738 -25.265 0.262 1.00 40.44 268 ARG A C 1
ATOM 2163 O O . ARG A 1 268 ? 2.010 -25.977 0.946 1.00 40.44 268 ARG A O 1
ATOM 2170 N N . THR A 1 269 ? 2.400 -24.018 -0.075 1.00 40.09 269 THR A N 1
ATOM 2171 C CA . THR A 1 269 ? 1.163 -23.338 0.356 1.00 40.09 269 THR A CA 1
ATOM 2172 C C . THR A 1 269 ? 0.316 -22.785 -0.795 1.00 40.09 269 THR A C 1
ATOM 2174 O O . THR A 1 269 ? -0.552 -21.943 -0.560 1.00 40.09 269 THR A O 1
ATOM 2177 N N . LEU A 1 270 ? 0.499 -23.280 -2.029 1.00 39.09 270 LEU A N 1
ATOM 2178 C CA . LEU A 1 270 ? -0.476 -23.082 -3.112 1.00 39.09 270 LEU A CA 1
ATOM 2179 C C . LEU A 1 270 ? -1.727 -23.938 -2.854 1.00 39.09 270 LEU A C 1
ATOM 2181 O O . LEU A 1 270 ? -1.978 -24.943 -3.508 1.00 39.09 270 LEU A O 1
ATOM 2185 N N . VAL A 1 271 ? -2.506 -23.535 -1.856 1.00 38.84 271 VAL A N 1
ATOM 2186 C CA . VAL A 1 271 ? -3.887 -23.983 -1.674 1.00 38.84 271 VAL A CA 1
ATOM 2187 C C . VAL A 1 271 ? -4.778 -23.013 -2.464 1.00 38.84 271 VAL A C 1
ATOM 2189 O O . VAL A 1 271 ? -4.563 -21.797 -2.338 1.00 38.84 271 VAL A O 1
ATOM 2192 N N . PRO A 1 272 ? -5.764 -23.489 -3.249 1.00 33.41 272 PRO A N 1
ATOM 2193 C CA . PRO A 1 272 ? -6.727 -22.621 -3.927 1.00 33.41 272 PRO A CA 1
ATOM 2194 C C . PRO A 1 272 ? -7.393 -21.688 -2.902 1.00 33.41 272 PRO A C 1
ATOM 2196 O O . PRO A 1 272 ? -7.995 -22.167 -1.946 1.00 33.41 272 PRO A O 1
ATOM 2199 N N . GLY A 1 273 ? -7.234 -20.365 -3.045 1.00 41.66 273 GLY A N 1
ATOM 2200 C CA . GLY A 1 273 ? -7.866 -19.376 -2.152 1.00 41.66 273 GLY A CA 1
ATOM 2201 C C . GLY A 1 273 ? -6.984 -18.224 -1.647 1.00 41.66 273 GLY A C 1
ATOM 2202 O O . GLY A 1 273 ? -7.514 -17.241 -1.139 1.00 41.66 273 GLY A O 1
ATOM 2203 N N . HIS A 1 274 ? -5.657 -18.264 -1.816 1.00 43.31 274 HIS A N 1
ATOM 2204 C CA . HIS A 1 274 ? -4.747 -17.219 -1.301 1.00 43.31 274 HIS A CA 1
ATOM 2205 C C . HIS A 1 274 ? -4.442 -16.084 -2.303 1.00 43.31 274 HIS A C 1
ATOM 2207 O O . HIS A 1 274 ? -3.292 -15.662 -2.449 1.00 43.31 274 HIS A O 1
ATOM 2213 N N . TRP A 1 275 ? -5.477 -15.547 -2.958 1.00 45.66 275 TRP A N 1
ATOM 2214 C CA . TRP A 1 275 ? -5.386 -14.470 -3.962 1.00 45.66 275 TRP A CA 1
ATOM 2215 C C . TRP A 1 275 ? -4.657 -13.201 -3.469 1.00 45.66 275 TRP A C 1
ATOM 2217 O O . TRP A 1 275 ? -4.015 -12.506 -4.251 1.00 45.66 275 TRP A O 1
ATOM 2227 N N . PHE A 1 276 ? -4.646 -12.936 -2.159 1.00 40.28 276 PHE A N 1
ATOM 2228 C CA . PHE A 1 276 ? -3.979 -11.769 -1.564 1.00 40.28 276 PHE A CA 1
ATOM 2229 C C . PHE A 1 276 ? -2.451 -11.760 -1.693 1.00 40.28 276 PHE A C 1
ATOM 2231 O O . PHE A 1 276 ? -1.855 -10.687 -1.717 1.00 40.28 276 PHE A O 1
ATOM 2238 N N . ARG A 1 277 ? -1.799 -12.922 -1.823 1.00 44.47 277 ARG A N 1
ATOM 2239 C CA . ARG A 1 277 ? -0.333 -12.985 -2.009 1.00 44.47 277 ARG A CA 1
ATOM 2240 C C . ARG A 1 277 ? 0.091 -12.766 -3.460 1.00 44.47 277 ARG A C 1
ATOM 2242 O O . ARG A 1 277 ? 1.254 -12.489 -3.727 1.00 44.47 277 ARG A O 1
ATOM 2249 N N . LEU A 1 278 ? -0.865 -12.853 -4.385 1.00 44.38 278 LEU A N 1
ATOM 2250 C CA . LEU A 1 278 ? -0.692 -12.524 -5.796 1.00 44.38 278 LEU A CA 1
ATOM 2251 C C . LEU A 1 278 ? -0.923 -11.033 -6.066 1.00 44.38 278 LEU A C 1
ATOM 2253 O O . LEU A 1 278 ? -0.598 -10.579 -7.151 1.00 44.38 278 LEU A O 1
ATOM 2257 N N . CYS A 1 279 ? -1.423 -10.256 -5.101 1.00 47.50 279 CYS A N 1
ATOM 2258 C CA . CYS A 1 279 ? -1.770 -8.843 -5.284 1.00 47.50 279 CYS A CA 1
ATOM 2259 C C . CYS A 1 279 ? -0.615 -7.966 -5.831 1.00 47.50 279 CYS A C 1
ATOM 2261 O O . CYS A 1 279 ? -0.876 -7.149 -6.709 1.00 47.50 279 CYS A O 1
ATOM 2263 N N . PRO A 1 280 ? 0.668 -8.162 -5.446 1.00 48.38 280 PRO A N 1
ATOM 2264 C CA . PRO A 1 280 ? 1.784 -7.446 -6.077 1.00 48.38 280 PRO A CA 1
ATOM 2265 C C . PRO A 1 280 ? 2.042 -7.881 -7.528 1.00 48.38 280 PRO A C 1
ATOM 2267 O O . PRO A 1 280 ? 2.385 -7.059 -8.372 1.00 48.38 280 PRO A O 1
ATOM 2270 N N . ALA A 1 281 ? 1.861 -9.171 -7.830 1.00 44.78 281 ALA A N 1
ATOM 2271 C CA . ALA A 1 281 ? 2.030 -9.723 -9.173 1.00 44.78 281 ALA A CA 1
ATOM 2272 C C . ALA A 1 281 ? 0.878 -9.301 -10.101 1.00 44.78 281 ALA A C 1
ATOM 2274 O O . ALA A 1 281 ? 1.120 -8.893 -11.229 1.00 44.78 281 ALA A O 1
ATOM 2275 N N . VAL A 1 282 ? -0.358 -9.321 -9.598 1.00 49.84 282 VAL A N 1
ATOM 2276 C CA . VAL A 1 282 ? -1.564 -8.850 -10.288 1.00 49.84 282 VAL A CA 1
ATOM 2277 C C . VAL A 1 282 ? -1.520 -7.334 -10.464 1.00 49.84 282 VAL A C 1
ATOM 2279 O O . VAL A 1 282 ? -1.812 -6.858 -11.549 1.00 49.84 282 VAL A O 1
ATOM 2282 N N . GLY A 1 283 ? -1.072 -6.570 -9.462 1.00 49.31 283 GLY A N 1
ATOM 2283 C CA . GLY A 1 283 ? -0.849 -5.126 -9.585 1.00 49.31 283 GLY A CA 1
ATOM 2284 C C . GLY A 1 283 ? 0.223 -4.779 -10.622 1.00 49.31 283 GLY A C 1
ATOM 2285 O O . GLY A 1 283 ? 0.019 -3.878 -11.431 1.00 49.31 283 GLY A O 1
ATOM 2286 N N . GLY A 1 284 ? 1.325 -5.538 -10.668 1.00 46.41 284 GLY A N 1
ATOM 2287 C CA . GLY A 1 284 ? 2.345 -5.409 -11.713 1.00 46.41 284 GLY A CA 1
ATOM 2288 C C . GLY A 1 284 ? 1.817 -5.743 -13.113 1.00 46.41 284 GLY A C 1
ATOM 2289 O O . GLY A 1 284 ? 2.082 -5.004 -14.055 1.00 46.41 284 GLY A O 1
ATOM 2290 N N . MET A 1 285 ? 1.020 -6.808 -13.251 1.00 46.97 285 MET A N 1
ATOM 2291 C CA . MET A 1 285 ? 0.387 -7.184 -14.524 1.00 46.97 285 MET A CA 1
ATOM 2292 C C . MET A 1 285 ? -0.677 -6.169 -14.970 1.00 46.97 285 MET A C 1
ATOM 2294 O O . MET A 1 285 ? -0.720 -5.819 -16.145 1.00 46.97 285 MET A O 1
ATOM 2298 N N . LEU A 1 286 ? -1.500 -5.657 -14.049 1.00 50.59 286 LEU A N 1
ATOM 2299 C CA . LEU A 1 286 ? -2.530 -4.650 -14.333 1.00 50.59 286 LEU A CA 1
ATOM 2300 C C . LEU A 1 286 ? -1.927 -3.292 -14.702 1.00 50.59 286 LEU A C 1
ATOM 2302 O O . LEU A 1 286 ? -2.467 -2.609 -15.563 1.00 50.59 286 LEU A O 1
ATOM 2306 N N . PHE A 1 287 ? -0.792 -2.912 -14.111 1.00 48.41 287 PHE A N 1
ATOM 2307 C CA . PHE A 1 287 ? -0.064 -1.705 -14.508 1.00 48.41 287 PHE A CA 1
ATOM 2308 C C . PHE A 1 287 ? 0.484 -1.813 -15.940 1.00 48.41 287 PHE A C 1
ATOM 2310 O O . PHE A 1 287 ? 0.373 -0.864 -16.711 1.00 48.41 287 PHE A O 1
ATOM 2317 N N . VAL A 1 288 ? 1.011 -2.985 -16.317 1.00 46.97 288 VAL A N 1
ATOM 2318 C CA . VAL A 1 288 ? 1.473 -3.275 -17.689 1.00 46.97 288 VAL A CA 1
ATOM 2319 C C . VAL A 1 288 ? 0.305 -3.339 -18.685 1.00 46.97 288 VAL A C 1
ATOM 2321 O O . VAL A 1 288 ? 0.437 -2.897 -19.825 1.00 46.97 288 VAL A O 1
ATOM 2324 N N . ALA A 1 289 ? -0.854 -3.849 -18.269 1.00 46.09 289 ALA A N 1
ATOM 2325 C CA . ALA A 1 289 ? -2.053 -3.856 -19.105 1.00 46.09 289 ALA A CA 1
ATOM 2326 C C . ALA A 1 289 ? -2.619 -2.436 -19.302 1.00 46.09 289 ALA A C 1
ATOM 2328 O O . ALA A 1 289 ? -2.893 -2.028 -20.426 1.00 46.09 289 ALA A O 1
ATOM 2329 N N . SER A 1 290 ? -2.703 -1.637 -18.233 1.00 41.88 290 SER A N 1
ATOM 2330 C CA . SER A 1 290 ? -3.246 -0.271 -18.277 1.00 41.88 290 SER A CA 1
ATOM 2331 C C . SER A 1 290 ? -2.406 0.687 -19.130 1.00 41.88 290 SER A C 1
ATOM 2333 O O . SER A 1 290 ? -2.955 1.608 -19.737 1.00 41.88 290 SER A O 1
ATOM 2335 N N . SER A 1 291 ? -1.087 0.487 -19.200 1.00 44.47 291 SER A N 1
ATOM 2336 C CA . SER A 1 291 ? -0.209 1.274 -20.074 1.00 44.47 291 SER A CA 1
ATOM 2337 C C . SER A 1 291 ? -0.325 0.903 -21.558 1.00 44.47 291 SER A C 1
ATOM 2339 O O . SER A 1 291 ? 0.109 1.686 -22.401 1.00 44.47 291 SER A O 1
ATOM 2341 N N . SER A 1 292 ? -0.935 -0.243 -21.882 1.00 40.59 292 SER A N 1
ATOM 2342 C CA . SER A 1 292 ? -1.133 -0.715 -23.260 1.00 40.59 292 SER A CA 1
ATOM 2343 C C . SER A 1 292 ? -2.415 -0.161 -23.901 1.00 40.59 292 SER A C 1
ATOM 2345 O O . SER A 1 292 ? -2.431 0.095 -25.100 1.00 40.59 292 SER A O 1
ATOM 2347 N N . ASP A 1 293 ? -3.467 0.096 -23.115 1.00 40.22 293 ASP A N 1
ATOM 2348 C CA . ASP A 1 293 ? -4.744 0.615 -23.641 1.00 40.22 293 ASP A CA 1
ATOM 2349 C C . ASP A 1 293 ? -4.738 2.136 -23.870 1.00 40.22 293 ASP A C 1
ATOM 2351 O O . ASP A 1 293 ? -5.454 2.656 -24.728 1.00 40.22 293 ASP A O 1
ATOM 2355 N N . SER A 1 294 ? -3.881 2.871 -23.157 1.00 39.41 294 SER A N 1
ATOM 2356 C CA . SER A 1 294 ? -3.834 4.341 -23.230 1.00 39.41 294 SER A CA 1
ATOM 2357 C C . SER A 1 294 ? -3.246 4.865 -24.553 1.00 39.41 294 SER A C 1
ATOM 2359 O O . SER A 1 294 ? -3.418 6.035 -24.890 1.00 39.41 294 SER A O 1
ATOM 2361 N N . THR A 1 295 ? -2.558 4.013 -25.319 1.00 43.06 295 THR A N 1
ATOM 2362 C CA . THR A 1 295 ? -1.914 4.353 -26.600 1.00 43.06 295 THR A CA 1
ATOM 2363 C C . THR A 1 295 ? -2.779 4.057 -27.829 1.00 43.06 295 THR A C 1
ATOM 2365 O O . THR A 1 295 ? -2.484 4.589 -28.897 1.00 43.06 295 THR A O 1
ATOM 2368 N N . CYS A 1 296 ? -3.874 3.291 -27.715 1.00 36.72 296 CYS A N 1
ATOM 2369 C CA . CYS A 1 296 ? -4.780 3.044 -28.851 1.00 36.72 296 CYS A CA 1
ATOM 2370 C C . CYS A 1 296 ? -5.788 4.182 -29.112 1.00 36.72 296 CYS A C 1
ATOM 2372 O O . CYS A 1 296 ? -6.356 4.249 -30.199 1.00 36.72 296 CYS A O 1
ATOM 2374 N N . SER A 1 297 ? -6.004 5.099 -28.162 1.00 36.62 297 SER A N 1
ATOM 2375 C CA . SER A 1 297 ? -7.017 6.164 -28.292 1.00 36.62 297 SER A CA 1
ATOM 2376 C C . SER A 1 297 ? -6.506 7.474 -28.916 1.00 36.62 297 SER A C 1
ATOM 2378 O O . SER A 1 297 ? -7.301 8.386 -29.139 1.00 36.62 297 SER A O 1
ATOM 2380 N N . THR A 1 298 ? -5.209 7.615 -29.200 1.00 40.28 298 THR A N 1
ATOM 2381 C CA . THR A 1 298 ? -4.615 8.869 -29.707 1.00 40.28 298 THR A CA 1
ATOM 2382 C C . THR A 1 298 ? -3.827 8.655 -31.001 1.00 40.28 298 THR A C 1
ATOM 2384 O O . THR A 1 298 ? -2.676 9.059 -31.134 1.00 40.28 298 THR A O 1
ATOM 2387 N N . GLY A 1 299 ? -4.460 8.034 -31.999 1.00 33.59 299 GLY A N 1
ATOM 2388 C CA . GLY A 1 299 ? -3.985 8.083 -33.383 1.00 33.59 299 GLY A CA 1
ATOM 2389 C C . GLY A 1 299 ? -4.581 9.292 -34.117 1.00 33.59 299 GLY A C 1
ATOM 2390 O O . GLY A 1 299 ? -5.796 9.318 -34.309 1.00 33.59 299 GLY A O 1
ATOM 2391 N N . PRO A 1 300 ? -3.797 10.297 -34.556 1.00 40.03 300 PRO A N 1
ATOM 2392 C CA . PRO A 1 300 ? -4.318 11.325 -35.445 1.00 40.03 300 PRO A CA 1
ATOM 2393 C C . PRO A 1 300 ? -4.503 10.731 -36.846 1.00 40.03 300 PRO A C 1
ATOM 2395 O O . PRO A 1 300 ? -3.547 10.460 -37.571 1.00 40.03 300 PRO A O 1
ATOM 2398 N N . SER A 1 301 ? -5.763 10.545 -37.234 1.00 41.66 301 SER A N 1
ATOM 2399 C CA . SER A 1 301 ? -6.177 10.352 -38.619 1.00 41.66 301 SER A CA 1
ATOM 2400 C C . SER A 1 301 ? -5.920 11.637 -39.409 1.00 41.66 301 SER A C 1
ATOM 2402 O O . SER A 1 301 ? -6.708 12.578 -39.335 1.00 41.66 301 SER A O 1
ATOM 2404 N N . LEU A 1 302 ? -4.840 11.685 -40.185 1.00 35.78 302 LEU A N 1
ATOM 2405 C CA . LEU A 1 302 ? -4.662 12.684 -41.239 1.00 35.78 302 LEU A CA 1
ATOM 2406 C C . LEU A 1 302 ? -4.264 11.976 -42.535 1.00 35.78 302 LEU A C 1
ATOM 2408 O O . LEU A 1 302 ? -3.097 11.844 -42.888 1.00 35.78 302 LEU A O 1
ATOM 2412 N N . THR A 1 303 ? -5.288 11.498 -43.238 1.00 36.38 303 THR A N 1
ATOM 2413 C CA . THR A 1 303 ? -5.251 11.259 -44.682 1.00 36.38 303 THR A CA 1
ATOM 2414 C C . THR A 1 303 ? -5.145 12.607 -45.406 1.00 36.38 303 THR A C 1
ATOM 2416 O O . THR A 1 303 ? -5.957 13.487 -45.106 1.00 36.38 303 THR A O 1
ATOM 2419 N N . PRO A 1 304 ? -4.241 12.796 -46.381 1.00 41.62 304 PRO A N 1
ATOM 2420 C CA . PRO A 1 304 ? -4.289 13.974 -47.233 1.00 41.62 304 PRO A CA 1
ATOM 2421 C C . PRO A 1 304 ? -5.433 13.796 -48.243 1.00 41.62 304 PRO A C 1
ATOM 2423 O O . PRO A 1 304 ? -5.429 12.857 -49.039 1.00 41.62 304 PRO A O 1
ATOM 2426 N N . ARG A 1 305 ? -6.443 14.671 -48.194 1.00 36.22 305 ARG A N 1
ATOM 2427 C CA . ARG A 1 305 ? -7.361 14.882 -49.321 1.00 36.22 305 ARG A CA 1
ATOM 2428 C C . ARG A 1 305 ? -6.851 16.077 -50.125 1.00 36.22 305 ARG A C 1
ATOM 2430 O O . ARG A 1 305 ? -6.754 17.154 -49.551 1.00 36.22 305 ARG A O 1
ATOM 2437 N N . SER A 1 306 ? -6.563 15.787 -51.400 1.00 43.75 306 SER A N 1
ATOM 2438 C CA . SER A 1 306 ? -6.457 16.659 -52.590 1.00 43.75 306 SER A CA 1
ATOM 2439 C C . SER A 1 306 ? -5.764 18.008 -52.430 1.00 43.75 306 SER A C 1
ATOM 2441 O O . SER A 1 306 ? -6.410 18.927 -51.880 1.00 43.75 306 SER A O 1
#

Foldseek 3Di:
DDDDPPVVVVVVVVVVVVVVVVVVVVVVVVVVVVVVVVVVVVVVVVVVVVVVVVVVVVVVVVVVVVVVVVVVVVVVVVVVVVVVVVCVVDVDDPDDPPPPVCVVVVVVVVVLCVQLVVLVVQLVVPVVPPDLDPVNLCSQLRNLVSVLVSLCVVCVVVCPDDDPVNVLSVLLSVLSVLLSVLSSQCSDPVSVVVSLVSNLVSLVSLLVSLDCPPPPVVLLVVLLVVLVVLLVVVLVVDDDPCNVVVNVSSNSVSSSLSSLCNSPDDVVPPDPPPVVSCVSVVVVVVVSVVVVVVVVPDDDDDDDDD

Mean predicted aligned error: 18.57 Å

Organism: Thrips palmi (NCBI:txid161013)

Radius of gyration: 39.71 Å; Cα contacts (8 Å, |Δi|>4): 136; chains: 1; bounding box: 90×105×134 Å

pLDDT: mean 73.35, std 18.11, range [33.41, 94.25]

Secondary structure (DSSP, 8-state):
---STTHHHHTTHHHHHHHHHHHHHHHHHHHHHHHHHHHHHHHHHHHHHHHHHHHHHHHHHHHHHHHHHHHHHHHHHHHHHHHHHHHHS-TT-S---TTGGGHHHHHHHHHHHHHHHHHHHHHHHHTT--S--HHHHHHHHHHHHHHHHHHHHHHHHHHSS-SHHHHHHHHHHHHHHHHHHHHHHHTSTTTHHHHHHHHHHHHHHHHHHH-SSS--HHHHHHHHHHHHHHHHHHGGG--TTHHHHHHHHHHHHHHHHHHHHHHH--GGG--TT-GGGGHHHHHHHHHHHHHHHTTSS-----PPP-

Nearest PDB structures (foldseek):
  4tvq-assembly1_B  TM=3.357E-01  e=7.398E+00  Homo sapiens

Sequence (306 aa):
MVKISVLSRKAREPREARELREARELWELREARELREARELREARELRKAREAREAREAEEAQELQELREAREAEEAQELREAREARERAPCCPVLPRTLASYPRLKGVMLKLLPFFKAVVIYFVVMPADTPTWLYVLVKVMPVLSLVLFVVLHEGHRLSLPGYQCRFSRRVALALALSAFADALLVWPSQFLTGMFVFVAVHLLYIAAFGFRPLRPALGVALYASSAWAVSFLVPGLKGPLVLAVPLYTAVLVTMLWRAVARDWDFRTLVPGHWFRLCPAVGGMLFVASSSDSTCSTGPSLTPRS